Protein AF-0000000086879762 (afdb_homodimer)

Secondary structure (DSSP, 8-state):
--HHHHHHHHHHHHHHHHHHHHHHHHHHHHHHTT-HHHHHHHHHHHHHHHHHHHHHHHHHHHTT-------BPPPP---S-HHHHHHHHHHHHHHHHHHHHHHHHHHHHTT-HHHHHHHHHHHHHHHHHHHHHHHHHHHHHHTTT-HHHHHHHHHHHTT----PPP-/--HHHHHHHHHHHHHHHHHHHHHHHHHHHHHHTT-HHHHHHHHHHHHHHHHHHHHHHHHHHHTTPPP----BPPPP---S-HHHHHHHHHHHHHHHHHHHHHHHHHHHHTT-HHHHHHHHHHHHHHHHHHHHHHHHHHHHHHTTT-HHHHHHHHHHHTT----PPP-

Foldseek 3Di:
DDPVLLVLLLVLLQLLLLLLVQLCLLLVLCVVVVLNLSSLLSNQVSVVSNVVSVLSVVVCVVVVHDHDHDDHDDHDNDADDPLRSLVVNLVSLVVSLVSLVVSLVVCVVVVVPVSNVSSVVVNVVSVVVNCVSVVVSVQCVVCVPPVVSVSVSSVVSNPDHDDDDDD/DDPVLLVLLLVLLQLLLLLLVQLCLLLVLCVVVVLNLSSLLSNQVSVVSNVVSVLSVVVCVVVVHDHDHDDHDDHDNDADDPLRSLVVNLVSLVVSLVSLVVSLVVCVVVVVPVVNVSSVVVNVVSVVVNCVSVVVSVQCVVCVPPVVSVSVSSVVSNPDHDDDDDD

Sequence (334 aa):
MSKELTQALNQQMNFEFYSAHVYLAMAAYCSSESLDGFANFFVVQAEEERFHGMKIYKFLNDRGQRATLEALPEPKNEYTSMLDVFEHGYAHEQQNTKKFYNLADLALNEREHATMYFLKWFIDEQVEEEALFDNIIQKLRRIEKDSNAFYMLDAEFGKRSFTAPAEMSKELTQALNQQMNFEFYSAHVYLAMAAYCSSESLDGFANFFVVQAEEERFHGMKIYKFLNDRGQRATLEALPEPKNEYTSMLDVFEHGYAHEQQNTKKFYNLADLALNEREHATMYFLKWFIDEQVEEEALFDNIIQKLRRIEKDSNAFYMLDAEFGKRSFTAPAE

Solvent-accessible surface area (backbone atoms only — not comparable to full-atom values): 17318 Å² total; per-residue (Å²): 131,52,70,67,57,52,51,52,51,36,51,50,24,43,47,24,45,37,48,16,51,36,26,42,16,48,15,29,42,28,44,64,69,72,33,58,13,52,14,39,43,24,46,32,49,16,52,52,26,40,52,53,17,48,53,44,47,50,49,36,46,76,70,75,37,71,54,62,55,62,55,33,74,58,47,74,57,78,74,88,44,70,62,51,46,44,51,53,49,38,52,51,46,52,52,52,44,52,52,52,50,51,50,45,49,51,26,56,76,65,64,37,61,72,57,41,59,59,45,48,58,53,56,56,49,42,54,54,51,48,49,51,41,50,53,50,48,53,52,46,68,71,34,72,87,34,66,67,60,49,50,49,50,28,55,57,28,53,70,61,76,75,74,82,77,83,132,133,52,71,68,56,51,49,51,51,36,50,48,24,43,48,25,46,38,48,16,52,36,26,42,18,49,14,28,40,28,44,62,69,72,32,57,12,53,14,38,43,23,46,34,50,15,53,52,26,40,48,53,16,48,54,45,48,50,50,35,48,75,71,76,38,71,54,64,57,62,55,32,74,57,47,72,55,78,74,88,43,71,62,52,48,44,51,52,49,37,52,50,45,52,52,50,45,52,53,51,50,51,49,45,50,53,24,55,76,65,64,36,60,71,56,43,60,59,45,47,58,52,55,56,48,42,54,53,50,48,50,53,39,50,53,50,48,53,51,46,68,71,35,73,88,33,66,67,58,50,50,51,50,28,55,56,28,53,71,60,77,76,74,81,77,82,131

Radius of gyration: 21.18 Å; Cα contacts (8 Å, |Δi|>4): 392; chains: 2; bounding box: 62×65×41 Å

Structure (mmCIF, N/CA/C/O backbone):
data_AF-0000000086879762-model_v1
#
loop_
_entity.id
_entity.type
_entity.pdbx_description
1 polymer Ferritin
#
loop_
_atom_site.group_PDB
_atom_site.id
_atom_site.type_symbol
_atom_site.label_atom_id
_atom_site.label_alt_id
_atom_site.label_comp_id
_atom_site.label_asym_id
_atom_site.label_entity_id
_atom_site.label_seq_id
_atom_site.pdbx_PDB_ins_code
_atom_site.Cartn_x
_atom_site.Cartn_y
_atom_site.Cartn_z
_atom_site.occupancy
_atom_site.B_iso_or_equiv
_atom_site.auth_seq_id
_atom_site.auth_comp_id
_atom_site.auth_asym_id
_atom_site.auth_atom_id
_atom_site.pdbx_PDB_model_num
ATOM 1 N N . MET A 1 1 ? 24.125 -13.117 -7.141 1 93.38 1 MET A N 1
ATOM 2 C CA . MET A 1 1 ? 23.922 -12.266 -5.977 1 93.38 1 MET A CA 1
ATOM 3 C C . MET A 1 1 ? 23.938 -13.086 -4.691 1 93.38 1 MET A C 1
ATOM 5 O O . MET A 1 1 ? 23.312 -14.141 -4.605 1 93.38 1 MET A O 1
ATOM 9 N N . SER A 1 2 ? 24.672 -12.656 -3.715 1 96.62 2 SER A N 1
ATOM 10 C CA . SER A 1 2 ? 24.812 -13.391 -2.461 1 96.62 2 SER A CA 1
ATOM 11 C C . SER A 1 2 ? 23.5 -13.406 -1.679 1 96.62 2 SER A C 1
ATOM 13 O O . SER A 1 2 ? 22.625 -12.586 -1.916 1 96.62 2 SER A O 1
ATOM 15 N N . LYS A 1 3 ? 23.422 -14.383 -0.775 1 97.44 3 LYS A N 1
ATOM 16 C CA . LYS A 1 3 ? 22.25 -14.453 0.107 1 97.44 3 LYS A CA 1
ATOM 17 C C . LYS A 1 3 ? 22.156 -13.203 0.974 1 97.44 3 LYS A C 1
ATOM 19 O O . LYS A 1 3 ? 21.047 -12.703 1.227 1 97.44 3 LYS A O 1
ATOM 24 N N . GLU A 1 4 ? 23.312 -12.758 1.367 1 97.94 4 GLU A N 1
ATOM 25 C CA . GLU A 1 4 ? 23.344 -11.578 2.219 1 97.94 4 GLU A CA 1
ATOM 26 C C . GLU A 1 4 ? 22.797 -10.359 1.488 1 97.94 4 GLU A C 1
ATOM 28 O O . GLU A 1 4 ? 21.938 -9.641 2.023 1 97.94 4 GLU A O 1
ATOM 33 N N . LEU A 1 5 ? 23.234 -10.117 0.28 1 98.38 5 LEU A N 1
ATOM 34 C CA . LEU A 1 5 ? 22.766 -8.984 -0.51 1 98.38 5 LEU A CA 1
ATOM 35 C C . LEU A 1 5 ? 21.297 -9.133 -0.872 1 98.38 5 LEU A C 1
ATOM 37 O O . LEU A 1 5 ? 20.531 -8.172 -0.81 1 98.38 5 LEU A O 1
ATOM 41 N N . THR A 1 6 ? 20.875 -10.344 -1.189 1 98.5 6 THR A N 1
ATOM 42 C CA . THR A 1 6 ? 19.484 -10.625 -1.521 1 98.5 6 THR A CA 1
ATOM 43 C C . THR A 1 6 ? 18.578 -10.32 -0.335 1 98.5 6 THR A C 1
ATOM 45 O O . THR A 1 6 ? 17.547 -9.672 -0.49 1 98.5 6 THR A O 1
ATOM 48 N N . GLN A 1 7 ? 19 -10.727 0.803 1 98.56 7 GLN A N 1
ATOM 49 C CA . GLN A 1 7 ? 18.234 -10.492 2.016 1 98.56 7 GLN A CA 1
ATOM 50 C C . GLN A 1 7 ? 18.156 -9.008 2.34 1 98.56 7 GLN A C 1
ATOM 52 O O . GLN A 1 7 ? 17.094 -8.508 2.75 1 98.56 7 GLN A O 1
ATOM 57 N N . ALA A 1 8 ? 19.25 -8.344 2.168 1 98.75 8 ALA A N 1
ATOM 58 C CA . ALA A 1 8 ? 19.281 -6.91 2.432 1 98.75 8 ALA A CA 1
ATOM 59 C C . ALA A 1 8 ? 18.344 -6.16 1.487 1 98.75 8 ALA A C 1
ATOM 61 O O . ALA A 1 8 ? 17.641 -5.234 1.903 1 98.75 8 ALA A O 1
ATOM 62 N N . LEU A 1 9 ? 18.312 -6.535 0.213 1 98.88 9 LEU A N 1
ATOM 63 C CA . LEU A 1 9 ? 17.422 -5.934 -0.76 1 98.88 9 LEU A CA 1
ATOM 64 C C . LEU A 1 9 ? 15.961 -6.219 -0.4 1 98.88 9 LEU A C 1
ATOM 66 O O . LEU A 1 9 ? 15.109 -5.332 -0.497 1 98.88 9 LEU A O 1
ATOM 70 N N . ASN A 1 10 ? 15.703 -7.434 0.022 1 98.88 10 ASN A N 1
ATOM 71 C CA . ASN A 1 10 ? 14.352 -7.789 0.436 1 98.88 10 ASN A CA 1
ATOM 72 C C . ASN A 1 10 ? 13.898 -6.969 1.639 1 98.88 10 ASN A C 1
ATOM 74 O O . ASN A 1 10 ? 12.758 -6.504 1.688 1 98.88 10 ASN A O 1
ATOM 78 N N . GLN A 1 11 ? 14.797 -6.766 2.539 1 98.81 11 GLN A N 1
ATOM 79 C CA . GLN A 1 11 ? 14.5 -5.949 3.709 1 98.81 11 GLN A CA 1
ATOM 80 C C . GLN A 1 11 ? 14.219 -4.5 3.312 1 98.81 11 GLN A C 1
ATOM 82 O O . GLN A 1 11 ? 13.312 -3.867 3.855 1 98.81 11 GLN A O 1
ATOM 87 N N . GLN A 1 12 ? 15.023 -4.027 2.41 1 98.88 12 GLN A N 1
ATOM 88 C CA . GLN A 1 12 ? 14.812 -2.66 1.944 1 98.88 12 GLN A CA 1
ATOM 89 C C . GLN A 1 12 ? 13.477 -2.523 1.227 1 98.88 12 GLN A C 1
ATOM 91 O O . GLN A 1 12 ? 12.781 -1.514 1.377 1 98.88 12 GLN A O 1
ATOM 96 N N . MET A 1 13 ? 13.102 -3.529 0.373 1 98.88 13 MET A N 1
ATOM 97 C CA . MET A 1 13 ? 11.789 -3.557 -0.273 1 98.88 13 MET A CA 1
ATOM 98 C C . MET A 1 13 ? 10.672 -3.408 0.754 1 98.88 13 MET A C 1
ATOM 100 O O . MET A 1 13 ? 9.805 -2.545 0.612 1 98.88 13 MET A O 1
ATOM 104 N N . ASN A 1 14 ? 10.766 -4.188 1.812 1 98.88 14 ASN A N 1
ATOM 105 C CA . ASN A 1 14 ? 9.742 -4.141 2.854 1 98.88 14 ASN A CA 1
ATOM 106 C C . ASN A 1 14 ? 9.766 -2.809 3.602 1 98.88 14 ASN A C 1
ATOM 108 O O . ASN A 1 14 ? 8.727 -2.314 4.027 1 98.88 14 ASN A O 1
ATOM 112 N N . PHE A 1 15 ? 10.898 -2.242 3.752 1 98.88 15 PHE A N 1
ATOM 113 C CA . PHE A 1 15 ? 10.992 -0.948 4.418 1 98.88 15 PHE A CA 1
ATOM 114 C C . PHE A 1 15 ? 10.32 0.138 3.586 1 98.88 15 PHE A C 1
ATOM 116 O O . PHE A 1 15 ? 9.719 1.063 4.133 1 98.88 15 PHE A O 1
ATOM 123 N N . GLU A 1 16 ? 10.477 0.044 2.238 1 98.88 16 GLU A N 1
ATOM 124 C CA . GLU A 1 16 ? 9.773 0.988 1.377 1 98.88 16 GLU A CA 1
ATOM 125 C C . GLU A 1 16 ? 8.258 0.864 1.543 1 98.88 16 GLU A C 1
ATOM 127 O O . GLU A 1 16 ? 7.551 1.871 1.604 1 98.88 16 GLU A O 1
ATOM 132 N N . PHE A 1 17 ? 7.754 -0.357 1.557 1 98.88 17 PHE A N 1
ATOM 133 C CA . PHE A 1 17 ? 6.328 -0.557 1.787 1 98.88 17 PHE A CA 1
ATOM 134 C C . PHE A 1 17 ? 5.922 -0.027 3.158 1 98.88 17 PHE A C 1
ATOM 136 O O . PHE A 1 17 ? 4.84 0.545 3.312 1 98.88 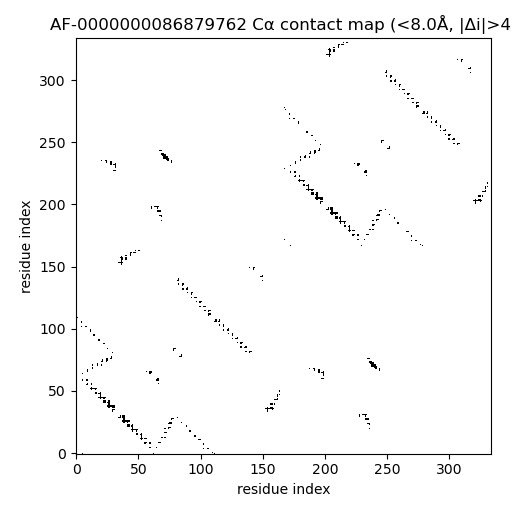17 PHE A O 1
ATOM 143 N N . TYR A 1 18 ? 6.754 -0.172 4.16 1 98.88 18 TYR A N 1
ATOM 144 C CA . TYR A 1 18 ? 6.496 0.398 5.477 1 98.88 18 TYR A CA 1
ATOM 145 C C . TYR A 1 18 ? 6.469 1.92 5.414 1 98.88 18 TYR A C 1
ATOM 147 O O . TYR A 1 18 ? 5.629 2.557 6.059 1 98.88 18 TYR A O 1
ATOM 155 N N . SER A 1 19 ? 7.445 2.463 4.684 1 98.88 19 SER A N 1
ATOM 156 C CA . SER A 1 19 ? 7.477 3.912 4.523 1 98.88 19 SER A CA 1
ATOM 157 C C . SER A 1 19 ? 6.164 4.434 3.951 1 98.88 19 SER A C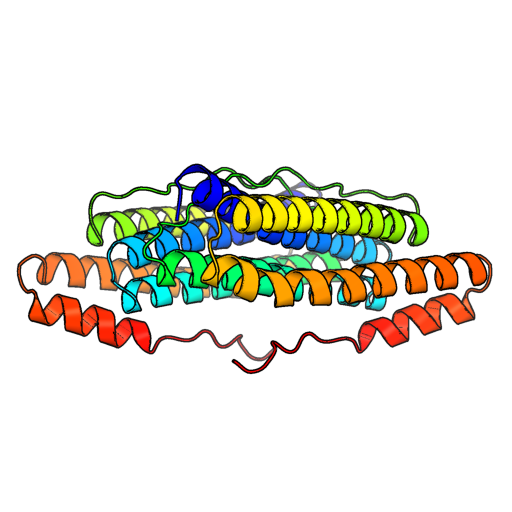 1
ATOM 159 O O . SER A 1 19 ? 5.66 5.473 4.383 1 98.88 19 SER A O 1
ATOM 161 N N . ALA A 1 20 ? 5.625 3.699 2.949 1 98.81 20 ALA A N 1
ATOM 162 C CA . ALA A 1 20 ? 4.32 4.066 2.41 1 98.81 20 ALA A CA 1
ATOM 163 C C . ALA A 1 20 ? 3.252 4.051 3.5 1 98.81 20 ALA A C 1
ATOM 165 O O . ALA A 1 20 ? 2.402 4.945 3.559 1 98.81 20 ALA A O 1
ATOM 166 N N . HIS A 1 21 ? 3.311 3.07 4.34 1 98.81 21 HIS A N 1
ATOM 167 C CA . HIS A 1 21 ? 2.383 2.934 5.457 1 98.81 21 HIS A CA 1
ATOM 168 C C . HIS A 1 21 ? 2.545 4.082 6.453 1 98.81 21 HIS A C 1
ATOM 170 O O . HIS A 1 21 ? 1.553 4.641 6.926 1 98.81 21 HIS A O 1
ATOM 176 N N . VAL A 1 22 ? 3.754 4.465 6.746 1 98.88 22 VAL A N 1
ATOM 177 C CA . VAL A 1 22 ? 4.09 5.574 7.629 1 98.88 22 VAL A CA 1
ATOM 178 C C . VAL A 1 22 ? 3.518 6.875 7.07 1 98.88 22 VAL A C 1
ATOM 180 O O . VAL A 1 22 ? 2.879 7.641 7.797 1 98.88 22 VAL A O 1
ATOM 183 N N . TYR A 1 23 ? 3.713 7.094 5.812 1 98.88 23 TYR A N 1
ATOM 184 C CA . TYR A 1 23 ? 3.268 8.344 5.207 1 98.88 23 TYR A CA 1
ATOM 185 C C . TYR A 1 23 ? 1.746 8.406 5.141 1 98.88 23 TYR A C 1
ATOM 187 O O . TYR A 1 23 ? 1.157 9.484 5.266 1 98.88 23 TYR A O 1
ATOM 195 N N . LEU A 1 24 ? 1.099 7.266 4.977 1 98.88 24 LEU A N 1
ATOM 196 C CA . LEU A 1 24 ? -0.36 7.258 5.027 1 98.88 24 LEU A CA 1
ATOM 197 C C . LEU A 1 24 ? -0.856 7.629 6.422 1 98.88 24 LEU A C 1
ATOM 199 O O . LEU A 1 24 ? -1.881 8.297 6.562 1 98.88 24 LEU A O 1
ATOM 203 N N . ALA A 1 25 ? -0.147 7.195 7.441 1 98.88 25 ALA 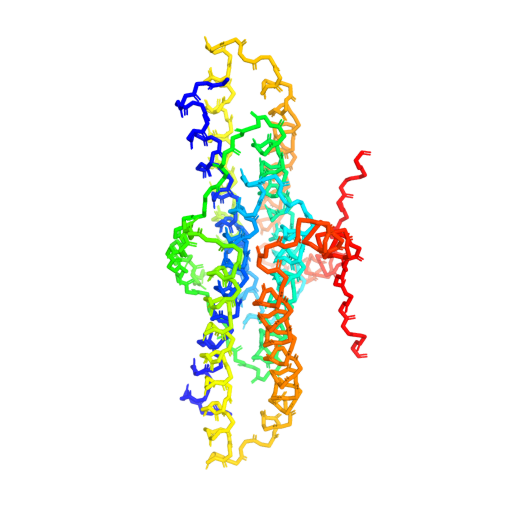A N 1
ATOM 204 C CA . ALA A 1 25 ? -0.493 7.586 8.805 1 98.88 25 ALA A CA 1
ATOM 205 C C . ALA A 1 25 ? -0.353 9.094 9 1 98.88 25 ALA A C 1
ATOM 207 O O . ALA A 1 25 ? -1.196 9.727 9.641 1 98.88 25 ALA A O 1
ATOM 208 N N . MET A 1 26 ? 0.69 9.672 8.461 1 98.88 26 MET A N 1
ATOM 209 C CA . MET A 1 26 ? 0.886 11.117 8.523 1 98.88 26 MET A CA 1
ATOM 210 C C . MET A 1 26 ? -0.226 11.852 7.781 1 98.88 26 MET A C 1
ATOM 212 O O . MET A 1 26 ? -0.732 12.867 8.266 1 98.88 26 MET A O 1
ATOM 216 N N . ALA A 1 27 ? -0.579 11.281 6.59 1 98.88 27 ALA A N 1
ATOM 217 C CA . ALA A 1 27 ? -1.691 11.859 5.84 1 98.88 27 ALA A CA 1
ATOM 218 C C . ALA A 1 27 ? -2.965 11.883 6.68 1 98.88 27 ALA A C 1
ATOM 220 O O . ALA A 1 27 ? -3.688 12.883 6.695 1 98.88 27 ALA A O 1
ATOM 221 N N . ALA A 1 28 ? -3.199 10.805 7.383 1 98.75 28 ALA A N 1
ATOM 222 C CA . ALA A 1 28 ? -4.395 10.695 8.211 1 98.75 28 ALA A CA 1
ATOM 223 C C . ALA A 1 28 ? -4.387 11.727 9.328 1 98.75 28 ALA A C 1
ATOM 225 O O . ALA A 1 28 ? -5.422 12.32 9.648 1 98.75 28 ALA A O 1
ATOM 226 N N . TYR A 1 29 ? -3.264 11.969 9.914 1 98.69 29 TYR A N 1
ATOM 227 C CA . TYR A 1 29 ? -3.137 13.008 10.93 1 98.69 29 TYR A CA 1
ATOM 228 C C . TYR A 1 29 ? -3.463 14.383 10.344 1 98.69 29 TYR A C 1
ATOM 230 O O . TYR A 1 29 ? -4.234 15.141 10.93 1 98.69 29 TYR A O 1
ATOM 238 N N . CYS A 1 30 ? -2.891 14.664 9.172 1 98.56 30 CYS A N 1
ATOM 239 C CA . CYS A 1 30 ? -3.119 15.953 8.523 1 98.56 30 CYS A CA 1
ATOM 240 C C . CYS A 1 30 ? -4.598 16.156 8.219 1 98.56 30 CYS A C 1
ATOM 242 O O . CYS A 1 30 ? -5.141 17.234 8.438 1 98.56 30 CYS A O 1
ATOM 244 N N . SER A 1 31 ? -5.234 15.117 7.738 1 98.12 31 SER A N 1
ATOM 245 C CA . SER A 1 31 ? -6.66 15.188 7.43 1 98.12 31 SER A CA 1
ATOM 246 C C . SER A 1 31 ? -7.477 15.508 8.68 1 98.12 31 SER A C 1
ATOM 248 O O . SER A 1 31 ? -8.43 16.281 8.617 1 98.12 31 SER A O 1
ATOM 250 N N . SER A 1 32 ? -7.066 14.922 9.797 1 96.94 32 SER A N 1
ATOM 251 C CA . SER A 1 32 ? -7.801 15.133 11.047 1 96.94 32 SER A CA 1
ATOM 252 C C . SER A 1 32 ? -7.672 16.578 11.523 1 96.94 32 SER A C 1
ATOM 254 O O . SER A 1 32 ? -8.508 17.047 12.297 1 96.94 32 SER A O 1
ATOM 256 N N . GLU A 1 33 ? -6.68 17.266 11.062 1 96.62 33 GLU A N 1
ATOM 257 C CA . GLU A 1 33 ? -6.461 18.672 11.383 1 96.62 33 GLU A CA 1
ATOM 258 C C . GLU A 1 33 ? -7.062 19.578 10.32 1 96.62 33 GLU A C 1
ATOM 260 O O . GLU A 1 33 ? -6.809 20.797 10.312 1 96.62 33 GLU A O 1
ATOM 265 N N . SER A 1 34 ? -7.766 19.016 9.375 1 96.88 34 SER A N 1
ATOM 266 C CA . SER A 1 34 ? -8.43 19.719 8.281 1 96.88 34 SER A CA 1
ATOM 267 C C . SER A 1 34 ? -7.418 20.422 7.383 1 96.88 34 SER A C 1
ATOM 269 O O . SER A 1 34 ? -7.664 21.531 6.918 1 96.88 34 SER A O 1
ATOM 271 N N . LEU A 1 35 ? -6.285 19.828 7.199 1 97.75 35 LEU A N 1
ATOM 272 C CA . LEU A 1 35 ? -5.25 20.297 6.289 1 97.75 35 LEU A CA 1
ATOM 273 C C . LEU A 1 35 ? -5.09 19.359 5.105 1 97.75 35 LEU A C 1
ATOM 275 O O . LEU A 1 35 ? -4.145 18.562 5.062 1 97.75 35 LEU A O 1
ATOM 279 N N . ASP A 1 36 ? -5.953 19.531 4.141 1 97.44 36 ASP A N 1
ATOM 280 C CA . ASP A 1 36 ? -6.094 18.578 3.043 1 97.44 36 ASP A CA 1
ATOM 281 C C . ASP A 1 36 ? -4.887 18.625 2.111 1 97.44 36 ASP A C 1
ATOM 283 O O . ASP A 1 36 ? -4.523 17.625 1.493 1 97.44 36 ASP A O 1
ATOM 287 N N . GLY A 1 37 ? -4.332 19.812 1.922 1 98.62 37 GLY A N 1
ATOM 288 C CA . GLY A 1 37 ? -3.113 19.891 1.136 1 98.62 37 GLY A CA 1
ATOM 289 C C . GLY A 1 37 ? -1.958 19.109 1.729 1 98.62 37 GLY A C 1
ATOM 290 O O . GLY A 1 37 ? -1.306 18.328 1.032 1 98.62 37 GLY A O 1
ATOM 291 N N . PHE A 1 38 ? -1.756 19.297 3.029 1 98.75 38 PHE A N 1
ATOM 292 C CA . PHE A 1 38 ? -0.737 18.531 3.734 1 98.75 38 PHE A CA 1
ATOM 293 C C . PHE A 1 38 ? -1.031 17.031 3.654 1 98.75 38 PHE A C 1
ATOM 295 O O . PHE A 1 38 ? -0.119 16.219 3.471 1 98.75 38 PHE A O 1
ATOM 302 N N . ALA A 1 39 ? -2.299 16.641 3.824 1 98.75 39 ALA A N 1
ATOM 303 C CA . ALA A 1 39 ? -2.686 15.242 3.684 1 98.75 39 ALA A CA 1
ATOM 304 C C . ALA A 1 39 ? -2.336 14.711 2.297 1 98.75 39 ALA A C 1
ATOM 306 O O . ALA A 1 39 ? -1.772 13.617 2.166 1 98.75 39 ALA A O 1
ATOM 307 N N . ASN A 1 40 ? -2.645 15.523 1.308 1 98.75 40 ASN A N 1
ATOM 308 C CA . ASN A 1 40 ? -2.334 15.133 -0.063 1 98.75 40 ASN A CA 1
ATOM 309 C C . ASN A 1 40 ? -0.835 14.938 -0.265 1 98.75 40 ASN A C 1
ATOM 311 O O . ASN A 1 40 ? -0.414 14.008 -0.962 1 98.75 40 ASN A O 1
ATOM 315 N N . PHE A 1 41 ? -0.03 15.828 0.282 1 98.81 41 PHE A N 1
ATOM 316 C CA . PHE A 1 41 ? 1.419 15.688 0.198 1 98.81 41 PHE A CA 1
ATOM 317 C C . PHE A 1 41 ? 1.856 14.289 0.619 1 98.81 41 PHE A C 1
ATOM 319 O O . PHE A 1 41 ? 2.611 13.633 -0.096 1 98.81 41 PHE A O 1
ATOM 326 N N . PHE A 1 42 ? 1.318 13.82 1.717 1 98.88 42 PHE A N 1
ATOM 327 C CA . PHE A 1 42 ? 1.79 12.562 2.273 1 98.88 42 PHE A CA 1
ATOM 328 C C . PHE A 1 42 ? 1.152 11.375 1.553 1 98.88 42 PHE A C 1
ATOM 330 O O . PHE A 1 42 ? 1.752 10.305 1.456 1 98.88 42 PHE A O 1
ATOM 337 N N . VAL A 1 43 ? -0.058 11.5 1.023 1 98.75 43 VAL A N 1
ATOM 338 C CA . VAL A 1 43 ? -0.625 10.453 0.177 1 98.75 43 VAL A CA 1
ATOM 339 C C . VAL A 1 43 ? 0.258 10.242 -1.051 1 98.75 43 VAL A C 1
ATOM 341 O O . VAL A 1 43 ? 0.552 9.109 -1.427 1 98.75 43 VAL A O 1
ATOM 344 N N . VAL A 1 44 ? 0.679 11.367 -1.64 1 98.62 44 VAL A N 1
ATOM 345 C CA . VAL A 1 44 ? 1.547 11.312 -2.811 1 98.62 44 VAL A CA 1
ATOM 346 C C . VAL A 1 44 ? 2.887 10.688 -2.434 1 98.62 44 VAL A C 1
ATOM 348 O O . VAL A 1 44 ? 3.428 9.867 -3.18 1 98.62 44 VAL A O 1
ATOM 351 N N . GLN A 1 45 ? 3.426 11.078 -1.258 1 98.56 45 GLN A N 1
ATOM 352 C CA . GLN A 1 45 ? 4.656 10.461 -0.776 1 98.56 45 GLN A CA 1
ATOM 353 C C . GLN A 1 45 ? 4.492 8.953 -0.61 1 98.56 45 GLN A C 1
ATOM 355 O O . GLN A 1 45 ? 5.398 8.188 -0.934 1 98.56 45 GLN A O 1
ATOM 360 N N . ALA A 1 46 ? 3.367 8.484 -0.074 1 98.69 46 ALA A N 1
ATOM 361 C CA . ALA A 1 46 ? 3.094 7.055 0.099 1 98.69 46 ALA A CA 1
ATOM 362 C C . ALA A 1 46 ? 3.1 6.328 -1.243 1 98.69 46 ALA A C 1
ATOM 364 O O . ALA A 1 46 ? 3.643 5.227 -1.357 1 98.69 46 ALA A O 1
ATOM 365 N N . GLU A 1 47 ? 2.486 6.941 -2.256 1 97.94 47 GLU A N 1
ATOM 366 C CA . GLU A 1 47 ? 2.484 6.363 -3.598 1 97.94 47 GLU A CA 1
ATOM 367 C C . GLU A 1 47 ? 3.904 6.223 -4.137 1 97.94 47 GLU A C 1
ATOM 369 O O . GLU A 1 47 ? 4.246 5.203 -4.742 1 97.94 47 GLU A O 1
ATOM 374 N N . GLU A 1 48 ? 4.68 7.219 -3.949 1 98.06 48 GLU A N 1
ATOM 375 C CA . GLU A 1 48 ? 6.066 7.191 -4.398 1 98.06 48 GLU A CA 1
ATOM 376 C C . GLU A 1 48 ? 6.844 6.062 -3.727 1 98.06 48 GLU A C 1
ATOM 378 O O . GLU A 1 48 ? 7.602 5.348 -4.383 1 98.06 48 GLU A O 1
ATOM 383 N N . GLU A 1 49 ? 6.641 5.926 -2.365 1 98.69 49 GLU A N 1
ATOM 384 C CA . GLU A 1 49 ? 7.348 4.859 -1.656 1 98.69 49 GLU A CA 1
ATOM 385 C C . GLU A 1 49 ? 6.914 3.484 -2.154 1 98.69 49 GLU A C 1
ATOM 387 O O . GLU A 1 49 ? 7.719 2.551 -2.189 1 98.69 49 GLU A O 1
ATOM 392 N N . ARG A 1 50 ? 5.652 3.326 -2.443 1 98.31 50 ARG A N 1
ATOM 393 C CA . ARG A 1 50 ? 5.191 2.061 -3.006 1 98.31 50 ARG A CA 1
ATOM 394 C C . ARG A 1 50 ? 5.875 1.771 -4.34 1 98.31 50 ARG A C 1
ATOM 396 O O . ARG A 1 50 ? 6.242 0.628 -4.617 1 98.31 50 ARG A O 1
ATOM 403 N N . PHE A 1 51 ? 6 2.803 -5.133 1 98.38 51 PHE A N 1
ATOM 404 C CA . PHE A 1 51 ? 6.73 2.662 -6.387 1 98.38 51 PHE A CA 1
ATOM 405 C C . PHE A 1 51 ? 8.156 2.18 -6.129 1 98.38 51 PHE A C 1
ATOM 407 O O . PHE A 1 51 ? 8.648 1.294 -6.832 1 98.38 51 PHE A O 1
ATOM 414 N N . HIS A 1 52 ? 8.859 2.766 -5.117 1 98.75 52 HIS A N 1
ATOM 415 C CA . HIS A 1 52 ? 10.203 2.342 -4.75 1 98.75 52 HIS A CA 1
ATOM 416 C C . HIS A 1 52 ? 10.234 0.866 -4.371 1 98.75 52 HIS A C 1
ATOM 418 O O . HIS A 1 52 ? 11.102 0.12 -4.824 1 98.75 52 HIS A O 1
ATOM 424 N N . GLY A 1 53 ? 9.273 0.44 -3.527 1 98.75 53 GLY A N 1
ATOM 425 C CA . GLY A 1 53 ? 9.188 -0.956 -3.131 1 98.75 53 GLY A CA 1
ATOM 426 C C . GLY A 1 53 ? 9.016 -1.9 -4.309 1 98.75 53 GLY A C 1
ATOM 427 O O . GLY A 1 53 ? 9.688 -2.932 -4.387 1 98.75 53 GLY A O 1
ATOM 428 N N . MET A 1 54 ? 8.141 -1.504 -5.238 1 98.56 54 MET A N 1
ATOM 429 C CA . MET A 1 54 ? 7.855 -2.346 -6.398 1 98.56 54 MET A CA 1
ATOM 430 C C . MET A 1 54 ? 9.047 -2.387 -7.344 1 98.56 54 MET A C 1
ATOM 432 O O . MET A 1 54 ? 9.289 -3.398 -8.008 1 98.56 54 MET A O 1
ATOM 436 N N . LYS A 1 55 ? 9.82 -1.283 -7.453 1 98.5 55 LYS A N 1
ATOM 437 C CA . LYS A 1 55 ? 11.047 -1.281 -8.25 1 98.5 55 LYS A CA 1
ATOM 438 C C . LYS A 1 55 ? 12.039 -2.314 -7.727 1 98.5 55 LYS A C 1
ATOM 440 O O . LYS A 1 55 ? 12.648 -3.043 -8.508 1 98.5 55 LYS A O 1
ATOM 445 N N . ILE A 1 56 ? 12.195 -2.412 -6.43 1 98.81 56 ILE A N 1
ATOM 446 C CA . ILE A 1 56 ? 13.078 -3.404 -5.832 1 98.81 56 ILE A CA 1
ATOM 447 C C . ILE A 1 56 ? 12.508 -4.805 -6.047 1 98.81 56 ILE A C 1
ATOM 449 O O . ILE A 1 56 ? 13.242 -5.734 -6.391 1 98.81 56 ILE A O 1
ATOM 453 N N . TYR A 1 57 ? 11.203 -4.914 -5.875 1 98.75 57 TYR A N 1
ATOM 454 C CA . TYR A 1 57 ? 10.5 -6.164 -6.133 1 98.75 57 TYR A CA 1
ATOM 455 C C . TYR A 1 57 ? 10.82 -6.699 -7.523 1 98.75 57 TYR A C 1
ATOM 457 O O . TYR A 1 57 ? 11.211 -7.859 -7.676 1 98.75 57 TYR A O 1
ATOM 465 N N . LYS A 1 58 ? 10.656 -5.875 -8.492 1 98.12 58 LYS A N 1
ATOM 466 C CA . LYS A 1 58 ? 10.906 -6.27 -9.875 1 98.12 58 LYS A CA 1
ATOM 467 C C . LYS A 1 58 ? 12.367 -6.633 -10.094 1 98.12 58 LYS A C 1
ATOM 469 O O . LYS A 1 58 ? 12.672 -7.605 -10.797 1 98.12 58 LYS A O 1
ATOM 474 N N . PHE A 1 59 ? 13.305 -5.91 -9.523 1 98.62 59 PHE A N 1
ATOM 475 C CA . PHE A 1 59 ? 14.727 -6.176 -9.656 1 98.62 59 PHE A CA 1
ATOM 476 C C . PHE A 1 59 ? 15.078 -7.551 -9.102 1 98.62 59 PHE A C 1
ATOM 478 O O . PHE A 1 59 ? 15.789 -8.328 -9.742 1 98.62 59 PHE A O 1
ATOM 485 N N . LEU A 1 60 ? 14.57 -7.828 -7.84 1 98.44 60 LEU A N 1
ATOM 486 C CA . LEU A 1 60 ? 14.805 -9.133 -7.227 1 98.44 60 LEU A CA 1
ATOM 487 C C . LEU A 1 60 ? 14.328 -10.258 -8.141 1 98.44 60 LEU A C 1
ATOM 489 O O . LEU A 1 60 ? 15.07 -11.211 -8.391 1 98.44 60 LEU A O 1
ATOM 493 N N . ASN A 1 61 ? 13.156 -10.07 -8.672 1 96.88 61 ASN A N 1
ATOM 494 C CA . ASN A 1 61 ? 12.594 -11.094 -9.555 1 96.88 61 ASN A CA 1
ATOM 495 C C . ASN A 1 61 ? 13.414 -11.234 -10.836 1 96.88 61 ASN A C 1
ATOM 497 O O . ASN A 1 61 ? 13.688 -12.352 -11.273 1 96.88 61 ASN A O 1
ATOM 501 N N . ASP A 1 62 ? 13.773 -10.094 -11.414 1 96.5 62 ASP A N 1
ATOM 502 C CA . ASP A 1 62 ? 14.562 -10.109 -12.641 1 96.5 62 ASP A CA 1
ATOM 503 C C . ASP A 1 62 ? 15.898 -10.805 -12.43 1 96.5 62 ASP A C 1
ATOM 505 O O . ASP A 1 62 ? 16.469 -11.367 -13.367 1 96.5 62 ASP A O 1
ATOM 509 N N . ARG A 1 63 ? 16.422 -10.812 -11.219 1 97 63 ARG A N 1
ATOM 510 C CA . ARG A 1 63 ? 17.703 -11.43 -10.883 1 97 63 ARG A CA 1
ATOM 511 C C . ARG A 1 63 ? 17.5 -12.859 -10.391 1 97 63 ARG A C 1
ATOM 513 O O . ARG A 1 63 ? 18.422 -13.469 -9.852 1 97 63 ARG A O 1
ATOM 520 N N . GLY A 1 64 ? 16.281 -13.367 -10.492 1 96.12 64 GLY A N 1
ATOM 521 C CA . GLY A 1 64 ? 15.984 -14.742 -10.141 1 96.12 64 GLY A CA 1
ATOM 522 C C . GLY A 1 64 ? 15.891 -14.969 -8.641 1 96.12 64 GLY A C 1
ATOM 523 O O . GLY A 1 64 ? 16.094 -16.078 -8.164 1 96.12 64 GLY A O 1
ATOM 524 N N . GLN A 1 65 ? 15.68 -13.859 -7.891 1 97.25 65 GLN A N 1
ATOM 525 C CA . GLN A 1 65 ? 15.562 -13.953 -6.438 1 97.25 65 GLN A CA 1
ATOM 526 C C . GLN A 1 65 ? 14.109 -13.812 -5.992 1 97.25 65 GLN A C 1
ATOM 528 O O . GLN A 1 65 ? 13.352 -13.023 -6.562 1 97.25 65 GLN A O 1
ATOM 533 N N . ARG A 1 66 ? 13.719 -14.57 -5.023 1 96.69 66 ARG A N 1
ATOM 534 C CA . ARG A 1 66 ? 12.352 -14.547 -4.516 1 96.69 66 ARG A CA 1
ATOM 535 C C . ARG A 1 66 ? 12.172 -13.445 -3.475 1 96.69 66 ARG A C 1
ATOM 537 O O . ARG A 1 66 ? 12.812 -13.469 -2.424 1 96.69 66 ARG A O 1
ATOM 544 N N . ALA A 1 67 ? 11.273 -12.539 -3.77 1 98.38 67 ALA A N 1
ATOM 545 C CA . ALA A 1 67 ? 10.875 -11.539 -2.785 1 98.38 67 ALA A CA 1
ATOM 546 C C . ALA A 1 67 ? 9.891 -12.125 -1.771 1 98.38 67 ALA A C 1
ATOM 548 O O . ALA A 1 67 ? 9.07 -12.984 -2.115 1 98.38 67 ALA A O 1
ATOM 549 N N . THR A 1 68 ? 9.945 -11.711 -0.532 1 98.81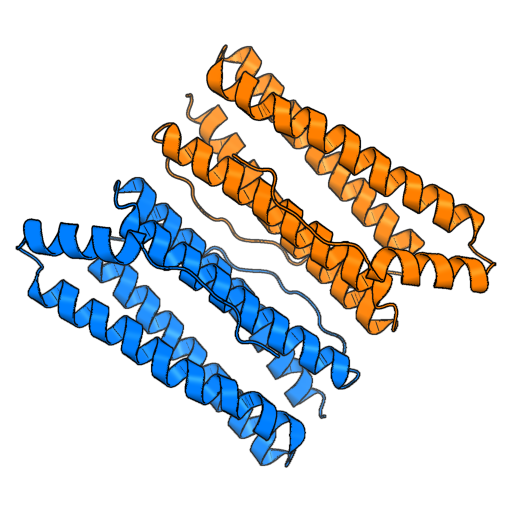 68 THR A N 1
ATOM 550 C CA . THR A 1 68 ? 8.992 -12.062 0.514 1 98.81 68 THR A CA 1
ATOM 551 C C . THR A 1 68 ? 8.531 -10.812 1.265 1 98.81 68 THR A C 1
ATOM 553 O O . THR A 1 68 ? 9.289 -9.859 1.425 1 98.81 68 THR A O 1
ATOM 556 N N . LEU A 1 69 ? 7.301 -10.828 1.688 1 98.88 69 LEU A N 1
ATOM 557 C CA . LEU A 1 69 ? 6.734 -9.695 2.42 1 98.88 69 LEU A CA 1
ATOM 558 C C . LEU A 1 69 ? 6.781 -9.945 3.924 1 98.88 69 LEU A C 1
ATOM 560 O O . LEU A 1 69 ? 6.504 -11.062 4.379 1 98.88 69 LEU A O 1
ATOM 564 N N . GLU A 1 70 ? 7.137 -8.938 4.652 1 98.81 70 GLU A N 1
ATOM 565 C CA . GLU A 1 70 ? 7.254 -8.992 6.105 1 98.81 70 GLU A CA 1
ATOM 566 C C . GLU A 1 70 ? 6.16 -8.172 6.781 1 98.81 70 GLU A C 1
ATOM 568 O O . GLU A 1 70 ? 5.426 -7.438 6.113 1 98.81 70 GLU A O 1
ATOM 573 N N . ALA A 1 71 ? 6.035 -8.375 8.07 1 98.81 71 ALA A N 1
ATOM 574 C CA . ALA A 1 71 ? 5.109 -7.551 8.844 1 98.81 71 ALA A CA 1
ATOM 575 C C . ALA A 1 71 ? 5.496 -6.078 8.766 1 98.81 71 ALA A C 1
ATOM 577 O O . ALA A 1 71 ? 6.676 -5.746 8.633 1 98.81 71 ALA A O 1
ATOM 578 N N . LEU A 1 72 ? 4.535 -5.234 8.797 1 98.75 72 LEU A N 1
ATOM 579 C CA . LEU A 1 72 ? 4.758 -3.801 8.938 1 98.75 72 LEU A CA 1
ATOM 580 C C . LEU A 1 72 ? 4.352 -3.322 10.328 1 98.75 72 LEU A C 1
ATOM 582 O O . LEU A 1 72 ? 3.201 -3.498 10.734 1 98.75 72 LEU A O 1
ATOM 586 N N . PRO A 1 73 ? 5.242 -2.715 11.078 1 98.56 73 PRO A N 1
ATOM 587 C CA . PRO A 1 73 ? 4.902 -2.227 12.414 1 98.56 73 PRO A CA 1
ATOM 588 C C . PRO A 1 73 ? 3.891 -1.084 12.391 1 98.56 73 PRO A C 1
ATOM 590 O O . PRO A 1 73 ? 3.688 -0.461 11.344 1 98.56 73 PRO A O 1
ATOM 593 N N . GLU A 1 74 ? 3.268 -0.889 13.539 1 98.81 74 GLU A N 1
ATOM 594 C CA . GLU A 1 74 ? 2.355 0.245 13.648 1 98.81 74 GLU A CA 1
ATOM 595 C C . GLU A 1 74 ? 3.102 1.57 13.523 1 98.81 74 GLU A C 1
ATOM 597 O O . GLU A 1 74 ? 4.082 1.807 14.234 1 98.81 74 GLU A O 1
ATOM 602 N N . PRO A 1 75 ? 2.691 2.4 12.586 1 98.69 75 PRO A N 1
ATOM 603 C CA . PRO A 1 75 ? 3.352 3.705 12.484 1 98.69 75 PRO A CA 1
ATOM 604 C C . PRO A 1 75 ? 2.902 4.684 13.562 1 98.69 75 PRO A C 1
ATOM 606 O O . PRO A 1 75 ? 1.94 4.41 14.289 1 98.69 75 PRO A O 1
ATOM 609 N N . LYS A 1 76 ? 3.691 5.742 13.781 1 98.69 76 LYS A N 1
ATOM 610 C CA . LYS A 1 76 ? 3.254 6.852 14.625 1 98.69 76 LYS A CA 1
ATOM 611 C C . LYS A 1 76 ? 2.016 7.527 14.039 1 98.69 76 LYS A C 1
ATOM 613 O O . LYS A 1 76 ? 2.002 7.91 12.867 1 98.69 76 LYS A O 1
ATOM 618 N N . ASN A 1 77 ? 0.951 7.68 14.898 1 98.75 77 ASN A N 1
ATOM 619 C CA . ASN A 1 77 ? -0.307 8.219 14.398 1 98.75 77 ASN A CA 1
ATOM 620 C C . ASN A 1 77 ? -0.563 9.625 14.93 1 98.75 77 ASN A C 1
ATOM 622 O O . ASN A 1 77 ? -1.434 10.336 14.422 1 98.75 77 ASN A O 1
ATOM 626 N N . GLU A 1 78 ? 0.176 9.992 15.922 1 98.5 78 GLU A N 1
ATOM 627 C CA . GLU A 1 78 ? -0.104 11.266 16.578 1 98.5 78 GLU A CA 1
ATOM 628 C C . GLU A 1 78 ? 1.128 12.164 16.578 1 98.5 78 GLU A C 1
ATOM 630 O O . GLU A 1 78 ? 2.248 11.695 16.781 1 98.5 78 GLU A O 1
ATOM 635 N N . TYR A 1 79 ? 0.86 13.445 16.359 1 98.44 79 TYR A N 1
ATOM 636 C CA . TYR A 1 79 ? 1.898 14.469 16.312 1 98.44 79 TYR A CA 1
ATOM 637 C C . TYR A 1 79 ? 1.454 15.734 17.031 1 98.44 79 TYR A C 1
ATOM 639 O O . TYR A 1 79 ? 0.294 15.852 17.438 1 98.44 79 TYR A O 1
ATOM 647 N N . THR A 1 80 ? 2.381 16.625 17.25 1 97.81 80 THR A N 1
ATOM 648 C CA . THR A 1 80 ? 2.059 17.812 18.016 1 97.81 80 THR A CA 1
ATOM 649 C C . THR A 1 80 ? 1.852 19.016 17.109 1 97.81 80 THR A C 1
ATOM 651 O O . THR A 1 80 ? 1.289 20.031 17.516 1 97.81 80 THR A O 1
ATOM 654 N N . SER A 1 81 ? 2.395 18.984 15.898 1 96.62 81 SER A N 1
ATOM 655 C CA . SER A 1 81 ? 2.293 20.047 14.906 1 96.62 81 SER A CA 1
ATOM 656 C C . SER A 1 81 ? 2.686 19.547 13.516 1 96.62 81 SER A C 1
ATOM 658 O O . SER A 1 81 ? 3.213 18.453 13.375 1 96.62 81 SER A O 1
ATOM 660 N N . MET A 1 82 ? 2.402 20.375 12.508 1 97.56 82 MET A N 1
ATOM 661 C CA . MET A 1 82 ? 2.836 20.016 11.156 1 97.56 82 MET A CA 1
ATOM 662 C C . MET A 1 82 ? 4.355 19.984 11.062 1 97.56 82 MET A C 1
ATOM 664 O O . MET A 1 82 ? 4.926 19.172 10.336 1 97.56 82 MET A O 1
ATOM 668 N N . LEU A 1 83 ? 5.004 20.938 11.781 1 98.12 83 LEU A N 1
ATOM 669 C CA . LEU A 1 83 ? 6.461 20.875 11.852 1 98.12 83 LEU A CA 1
ATOM 670 C C . LEU A 1 83 ? 6.93 19.547 12.422 1 98.12 83 LEU A C 1
ATOM 672 O O . LEU A 1 83 ? 7.855 18.938 11.883 1 98.12 83 LEU A O 1
ATOM 676 N N . ASP A 1 84 ? 6.285 19.078 13.461 1 98.62 84 ASP A N 1
ATOM 677 C CA . ASP A 1 84 ? 6.598 17.797 14.07 1 98.62 84 ASP A CA 1
ATOM 678 C C . ASP A 1 84 ? 6.426 16.656 13.07 1 98.62 84 ASP A C 1
ATOM 680 O O . ASP A 1 84 ? 7.258 15.75 13.008 1 98.62 84 ASP A O 1
ATOM 684 N N . VAL A 1 85 ? 5.348 16.641 12.289 1 98.75 85 VAL A N 1
ATOM 685 C CA . VAL A 1 85 ? 5.082 15.633 11.266 1 98.75 85 VAL A CA 1
ATOM 686 C C . VAL A 1 85 ? 6.246 15.57 10.289 1 98.75 85 VAL A C 1
ATOM 688 O O . VAL A 1 85 ? 6.789 14.492 10.023 1 98.75 85 VAL A O 1
ATOM 691 N N . PHE A 1 86 ? 6.633 16.734 9.773 1 98.81 86 PHE A N 1
ATOM 692 C CA . PHE A 1 86 ? 7.648 16.781 8.734 1 98.81 86 PHE A CA 1
ATOM 693 C C . PHE A 1 86 ? 9.023 16.453 9.297 1 98.81 86 PHE A C 1
ATOM 695 O O . PHE A 1 86 ? 9.859 15.852 8.617 1 98.81 86 PHE A O 1
ATOM 702 N N . GLU A 1 87 ? 9.297 16.828 10.539 1 98.81 87 GLU A N 1
ATOM 703 C CA . GLU A 1 87 ? 10.562 16.438 11.156 1 98.81 87 GLU A CA 1
ATOM 704 C C . GLU A 1 87 ? 10.664 14.93 11.32 1 98.81 87 GLU A C 1
ATOM 706 O O . GLU A 1 87 ? 11.727 14.344 11.094 1 98.81 87 GLU A O 1
ATOM 711 N N . HIS A 1 88 ? 9.586 14.312 11.703 1 98.81 88 HIS A N 1
ATOM 712 C CA . HIS A 1 88 ? 9.57 12.859 11.781 1 98.81 88 HIS A CA 1
ATOM 713 C C . HIS A 1 88 ? 9.727 12.227 10.398 1 98.81 88 HIS A C 1
ATOM 715 O O . HIS A 1 88 ? 10.438 11.234 10.242 1 98.81 88 HIS A O 1
ATOM 721 N N . GLY A 1 89 ? 8.992 12.828 9.422 1 98.81 89 GLY A N 1
ATOM 722 C CA . GLY A 1 89 ? 9.172 12.375 8.055 1 98.81 89 GLY A CA 1
ATOM 723 C C . GLY A 1 89 ? 10.602 12.477 7.574 1 98.81 89 GLY A C 1
ATOM 724 O O . GLY A 1 89 ? 11.117 11.555 6.938 1 98.81 89 GLY A O 1
ATOM 725 N N . TYR A 1 90 ? 11.234 13.609 7.895 1 98.75 90 TYR A N 1
ATOM 726 C CA . TYR A 1 90 ? 12.617 13.836 7.504 1 98.75 90 TYR A CA 1
ATOM 727 C C . TYR A 1 90 ? 13.539 12.812 8.148 1 98.75 90 TYR A C 1
ATOM 729 O O . TYR A 1 90 ? 14.422 12.25 7.488 1 98.75 90 TYR A O 1
ATOM 737 N N . ALA A 1 91 ? 13.344 12.562 9.414 1 98.81 91 ALA A N 1
ATOM 738 C CA . ALA A 1 91 ? 14.133 11.547 10.109 1 98.81 91 ALA A CA 1
ATOM 739 C C . ALA A 1 91 ? 13.945 10.18 9.461 1 98.81 91 ALA A C 1
ATOM 741 O O . ALA A 1 91 ? 14.906 9.406 9.336 1 98.81 91 ALA A O 1
ATOM 742 N N . HIS A 1 92 ? 12.727 9.836 9.078 1 98.62 92 HIS A N 1
ATOM 743 C CA . HIS A 1 92 ? 12.43 8.594 8.383 1 98.62 92 HIS A CA 1
ATOM 744 C C . HIS A 1 92 ? 13.188 8.508 7.062 1 98.62 92 HIS A C 1
ATOM 746 O O . HIS A 1 92 ? 13.766 7.469 6.734 1 98.62 92 HIS A O 1
ATOM 752 N N . GLU A 1 93 ? 13.18 9.648 6.289 1 98.56 93 GLU A N 1
ATOM 753 C CA . GLU A 1 93 ? 13.922 9.703 5.035 1 98.56 93 GLU A CA 1
ATOM 754 C C . GLU A 1 93 ? 15.414 9.484 5.262 1 98.56 93 GLU A C 1
ATOM 756 O O . GLU A 1 93 ? 16.078 8.812 4.469 1 98.56 93 GLU A O 1
ATOM 761 N N . GLN A 1 94 ? 15.961 10.094 6.305 1 98.69 94 GLN A N 1
ATOM 762 C CA . GLN A 1 94 ? 17.375 9.922 6.621 1 98.69 94 GLN A CA 1
ATOM 763 C C . GLN A 1 94 ? 17.703 8.461 6.93 1 98.69 94 GLN A C 1
ATOM 765 O O . GLN A 1 94 ? 18.766 7.961 6.547 1 98.69 94 GLN A O 1
ATOM 770 N N . GLN A 1 95 ? 16.828 7.801 7.641 1 98.56 95 GLN A N 1
ATOM 771 C CA . GLN A 1 95 ? 16.984 6.371 7.883 1 98.56 95 GLN A CA 1
ATOM 772 C C . GLN A 1 95 ? 17 5.594 6.57 1 98.56 95 GLN A C 1
ATOM 774 O O . GLN A 1 95 ? 17.828 4.699 6.387 1 98.56 95 GLN A O 1
ATOM 779 N N . ASN A 1 96 ? 16.031 5.93 5.691 1 98.44 96 ASN A N 1
ATOM 780 C CA . ASN A 1 96 ? 15.984 5.297 4.375 1 98.44 96 ASN A CA 1
ATOM 781 C C . ASN A 1 96 ? 17.297 5.48 3.619 1 98.44 96 ASN A C 1
ATOM 783 O O . ASN A 1 96 ? 17.828 4.531 3.033 1 98.44 96 ASN A O 1
ATOM 787 N N . THR A 1 97 ? 17.844 6.715 3.623 1 98.56 97 THR A N 1
ATOM 788 C CA . THR A 1 97 ? 19.109 7.016 2.969 1 98.56 97 THR A CA 1
ATOM 789 C C . THR A 1 97 ? 20.234 6.133 3.518 1 98.56 97 THR A C 1
ATOM 791 O O . THR A 1 97 ? 21 5.543 2.75 1 98.56 97 THR A O 1
ATOM 794 N N . LYS A 1 98 ? 20.312 5.996 4.812 1 98.75 98 LYS A N 1
ATOM 795 C CA . LYS A 1 98 ? 21.328 5.156 5.438 1 98.75 98 LYS A CA 1
ATOM 796 C C . LYS A 1 98 ? 21.203 3.707 4.984 1 98.75 98 LYS A C 1
ATOM 798 O O . LYS A 1 98 ? 22.219 3.041 4.73 1 98.75 98 LYS A O 1
ATOM 803 N N . LYS A 1 99 ? 19.984 3.23 4.91 1 98.69 99 LYS A N 1
ATOM 804 C CA . LYS A 1 99 ? 19.75 1.855 4.48 1 98.69 99 LYS A CA 1
ATOM 805 C C . LYS A 1 99 ? 20.203 1.643 3.041 1 98.69 99 LYS A C 1
ATOM 807 O O . LYS A 1 99 ? 20.812 0.622 2.723 1 98.69 99 LYS A O 1
ATOM 812 N N . PHE A 1 100 ? 19.906 2.607 2.164 1 98.75 100 PHE A N 1
ATOM 813 C CA . PHE A 1 100 ? 20.344 2.494 0.778 1 98.75 100 PHE A CA 1
ATOM 814 C C . PHE A 1 100 ? 21.859 2.559 0.679 1 98.75 100 PHE A C 1
ATOM 816 O O . PHE A 1 100 ? 22.469 1.875 -0.151 1 98.75 100 PHE A O 1
ATOM 823 N N . TYR A 1 101 ? 22.5 3.414 1.51 1 98.56 101 TYR A N 1
ATOM 824 C CA . TYR A 1 101 ? 23.953 3.477 1.521 1 98.56 101 TYR A CA 1
ATOM 825 C C . TYR A 1 101 ? 24.547 2.145 1.956 1 98.56 101 TYR A C 1
ATOM 827 O O . TYR A 1 101 ? 25.531 1.678 1.373 1 98.56 101 TYR A O 1
ATOM 835 N N . ASN A 1 102 ? 23.969 1.582 2.965 1 98.56 102 ASN A N 1
ATOM 836 C CA . ASN A 1 102 ? 24.406 0.263 3.4 1 98.56 102 ASN A CA 1
ATOM 837 C C . ASN A 1 102 ? 24.281 -0.768 2.281 1 98.56 102 ASN A C 1
ATOM 839 O O . ASN A 1 102 ? 25.172 -1.605 2.1 1 98.56 102 ASN A O 1
ATOM 843 N N . LEU A 1 103 ? 23.188 -0.768 1.544 1 98.75 103 LEU A N 1
ATOM 844 C CA . LEU A 1 103 ? 22.984 -1.66 0.408 1 98.75 103 LEU A CA 1
ATOM 845 C C . LEU A 1 103 ? 24.047 -1.434 -0.663 1 98.75 103 LEU A C 1
ATOM 847 O O . LEU A 1 103 ? 24.547 -2.393 -1.246 1 98.75 103 LEU A O 1
ATOM 851 N N . ALA A 1 104 ? 24.297 -0.132 -0.914 1 98.44 104 ALA A N 1
ATOM 852 C CA . ALA A 1 104 ? 25.312 0.213 -1.9 1 98.44 104 ALA A CA 1
ATOM 853 C C . ALA A 1 104 ? 26.688 -0.321 -1.483 1 98.44 104 ALA A C 1
ATOM 855 O O . ALA A 1 104 ? 27.422 -0.848 -2.312 1 98.44 104 ALA A O 1
ATOM 856 N N . ASP A 1 105 ? 27.016 -0.21 -0.231 1 98.62 105 ASP A N 1
ATOM 857 C CA . ASP A 1 105 ? 28.281 -0.744 0.285 1 98.62 105 ASP A CA 1
ATOM 858 C C . ASP A 1 105 ? 28.344 -2.258 0.098 1 98.62 105 ASP A C 1
ATOM 860 O O . ASP A 1 105 ? 29.375 -2.787 -0.325 1 98.62 105 ASP A O 1
ATOM 864 N N . LEU A 1 106 ? 27.25 -2.963 0.47 1 98.5 106 LEU A N 1
ATOM 865 C CA . LEU A 1 106 ? 27.203 -4.414 0.313 1 98.5 106 LEU A CA 1
ATOM 866 C C . LEU A 1 106 ? 27.422 -4.812 -1.141 1 98.5 106 LEU A C 1
ATOM 868 O O . LEU A 1 106 ? 28.203 -5.73 -1.424 1 98.5 106 LEU A O 1
ATOM 872 N N . ALA A 1 107 ? 26.734 -4.117 -2.068 1 98.56 107 ALA A N 1
ATOM 873 C CA . ALA A 1 107 ? 26.875 -4.406 -3.494 1 98.56 107 ALA A CA 1
ATOM 874 C C . ALA A 1 107 ? 28.297 -4.152 -3.98 1 98.56 107 ALA A C 1
ATOM 876 O O . ALA A 1 107 ? 28.828 -4.918 -4.785 1 98.56 107 ALA A O 1
ATOM 877 N N . LEU A 1 108 ? 28.875 -3.01 -3.516 1 98.06 108 LEU A N 1
ATOM 878 C CA . LEU A 1 108 ? 30.234 -2.654 -3.867 1 98.06 108 LEU A CA 1
ATOM 879 C C . LEU A 1 108 ? 31.219 -3.705 -3.361 1 98.06 108 LEU A C 1
ATOM 881 O O . LEU A 1 108 ? 32.094 -4.168 -4.109 1 98.06 108 LEU A O 1
ATOM 885 N N . ASN A 1 109 ? 31.094 -4.086 -2.121 1 98.25 109 ASN A N 1
ATOM 886 C CA . ASN A 1 109 ? 31.969 -5.086 -1.516 1 98.25 109 ASN A CA 1
ATOM 887 C C . ASN A 1 109 ? 31.922 -6.406 -2.277 1 98.25 109 ASN A C 1
ATOM 889 O O . ASN A 1 109 ? 32.938 -7.086 -2.412 1 98.25 109 ASN A O 1
ATOM 893 N N . GLU A 1 110 ? 30.734 -6.727 -2.814 1 97.56 110 GLU A N 1
ATOM 894 C CA . GLU A 1 110 ? 30.562 -7.984 -3.535 1 97.56 110 GLU A CA 1
ATOM 895 C C . GLU A 1 110 ? 30.844 -7.812 -5.023 1 97.56 110 GLU A C 1
ATOM 897 O O . GLU A 1 110 ? 30.812 -8.789 -5.781 1 97.56 110 GLU A O 1
ATOM 902 N N . ARG A 1 111 ? 31.156 -6.656 -5.418 1 97.56 111 ARG A N 1
ATOM 903 C CA . ARG A 1 111 ? 31.359 -6.312 -6.82 1 97.56 111 ARG A CA 1
ATOM 904 C C . ARG A 1 111 ? 30.188 -6.777 -7.676 1 97.56 111 ARG A C 1
ATOM 906 O O . ARG A 1 111 ? 30.375 -7.363 -8.742 1 97.56 111 ARG A O 1
ATOM 913 N N . GLU A 1 112 ? 29.016 -6.625 -7.125 1 97.75 112 GLU A N 1
ATOM 914 C CA . GLU A 1 112 ? 27.797 -6.965 -7.855 1 97.75 112 GLU A CA 1
ATOM 915 C C . GLU A 1 112 ? 27.328 -5.801 -8.719 1 97.75 112 GLU A C 1
ATOM 917 O O . GLU A 1 112 ? 26.531 -4.969 -8.281 1 97.75 112 GLU A O 1
ATOM 922 N N . HIS A 1 113 ? 27.719 -5.711 -9.93 1 97.31 113 HIS A N 1
ATOM 923 C CA . HIS A 1 113 ? 27.672 -4.523 -10.781 1 97.31 113 HIS A CA 1
ATOM 924 C C . HIS A 1 113 ? 26.234 -4.176 -11.148 1 97.31 113 HIS A C 1
ATOM 926 O O . HIS A 1 113 ? 25.859 -2.998 -11.188 1 97.31 113 HIS A O 1
ATOM 932 N N . ALA A 1 114 ? 25.484 -5.148 -11.477 1 97.5 114 ALA A N 1
ATOM 933 C CA . ALA A 1 114 ? 24.094 -4.871 -11.828 1 97.5 114 ALA A CA 1
ATOM 934 C C . ALA A 1 114 ? 23.375 -4.188 -10.672 1 97.5 114 ALA A C 1
ATOM 936 O O . ALA A 1 114 ? 22.609 -3.24 -10.883 1 97.5 114 ALA A O 1
ATOM 937 N N . THR A 1 115 ? 23.578 -4.668 -9.43 1 98.44 115 THR A N 1
ATOM 938 C CA . THR A 1 115 ? 22.953 -4.09 -8.242 1 98.44 115 THR A CA 1
ATOM 939 C C . THR A 1 115 ? 23.484 -2.682 -7.984 1 98.44 115 THR A C 1
ATOM 941 O O . THR A 1 115 ? 22.719 -1.785 -7.613 1 98.44 115 THR A O 1
ATOM 944 N N . MET A 1 116 ? 24.781 -2.459 -8.164 1 98.19 116 MET A N 1
ATOM 945 C CA . MET A 1 116 ? 25.359 -1.129 -7.996 1 98.19 116 MET A CA 1
ATOM 946 C C . MET A 1 116 ? 24.672 -0.12 -8.914 1 98.19 116 MET A C 1
ATOM 948 O O . MET A 1 116 ? 24.328 0.983 -8.484 1 98.19 116 MET A O 1
ATOM 952 N N . TYR A 1 117 ? 24.484 -0.532 -10.148 1 98.06 117 TYR A N 1
ATOM 953 C CA . TYR A 1 117 ? 23.844 0.359 -11.109 1 98.06 117 TYR A CA 1
ATOM 954 C C . TYR A 1 117 ? 22.375 0.593 -10.75 1 98.06 117 TYR A C 1
ATOM 956 O O . TYR A 1 117 ? 21.875 1.716 -10.852 1 98.06 117 TYR A O 1
ATOM 964 N N . PHE A 1 118 ? 21.766 -0.487 -10.328 1 98.69 118 PHE A N 1
ATOM 965 C CA . PHE A 1 118 ? 20.359 -0.405 -9.898 1 98.69 118 PHE A CA 1
ATOM 966 C C . PHE A 1 118 ? 20.203 0.589 -8.758 1 98.69 118 PHE A C 1
ATOM 968 O O . PHE A 1 118 ? 19.297 1.417 -8.766 1 98.69 118 PHE A O 1
ATOM 975 N N . LEU A 1 119 ? 21.109 0.601 -7.797 1 98.69 119 LEU A N 1
ATOM 976 C CA . LEU A 1 119 ? 21 1.377 -6.566 1 98.69 119 LEU A CA 1
ATOM 977 C C . LEU A 1 119 ? 21.344 2.842 -6.816 1 98.69 119 LEU A C 1
ATOM 979 O O . LEU A 1 119 ? 21 3.709 -6.008 1 98.69 119 LEU A O 1
ATOM 983 N N . LYS A 1 120 ? 22.047 3.133 -7.898 1 98.25 120 LYS A N 1
ATOM 984 C CA . LYS A 1 120 ? 22.391 4.516 -8.219 1 98.25 120 LYS A CA 1
ATOM 985 C C . LYS A 1 120 ? 21.141 5.391 -8.32 1 98.25 120 LYS A C 1
ATOM 987 O O . LYS A 1 120 ? 21.125 6.52 -7.824 1 98.25 120 LYS A O 1
ATOM 992 N N . TRP A 1 121 ? 20.109 4.891 -8.977 1 97.94 121 TRP A N 1
ATOM 993 C CA . TRP A 1 121 ? 18.859 5.613 -9.109 1 97.94 121 TRP A CA 1
ATOM 994 C C . TRP A 1 121 ? 18.297 6 -7.738 1 97.94 121 TRP A C 1
ATOM 996 O O . TRP A 1 121 ? 17.875 7.141 -7.535 1 97.94 121 TRP A O 1
ATOM 1006 N N . PHE A 1 122 ? 18.344 5.051 -6.797 1 98.56 122 PHE A N 1
ATOM 1007 C CA . PHE A 1 122 ? 17.781 5.277 -5.469 1 98.56 122 PHE A CA 1
ATOM 1008 C C . PHE A 1 122 ? 18.609 6.309 -4.707 1 98.56 122 PHE A C 1
ATOM 1010 O O . PHE A 1 122 ? 18.062 7.129 -3.967 1 98.56 122 PHE A O 1
ATOM 1017 N N . ILE A 1 123 ? 19.906 6.234 -4.812 1 98.06 123 ILE A N 1
ATOM 1018 C CA . ILE A 1 123 ? 20.781 7.172 -4.129 1 98.06 123 ILE A CA 1
ATOM 1019 C C . ILE A 1 123 ? 20.5 8.594 -4.613 1 98.06 123 ILE A C 1
ATOM 1021 O O . ILE A 1 123 ? 20.375 9.516 -3.807 1 98.06 123 ILE A O 1
ATOM 1025 N N . ASP A 1 124 ? 20.344 8.758 -5.938 1 97.56 124 ASP A N 1
ATOM 1026 C CA . ASP A 1 124 ? 19.984 10.062 -6.488 1 97.56 124 ASP A CA 1
ATOM 1027 C C . ASP A 1 124 ? 18.609 10.508 -6 1 97.56 124 ASP A C 1
ATOM 1029 O O . ASP A 1 124 ? 18.438 11.664 -5.609 1 97.56 124 ASP A O 1
ATOM 1033 N N . GLU A 1 125 ? 17.703 9.602 -6.027 1 96.94 125 GLU A N 1
ATOM 1034 C CA . GLU A 1 125 ? 16.344 9.859 -5.582 1 96.94 125 GLU A CA 1
ATOM 1035 C C . GLU A 1 125 ? 16.312 10.297 -4.117 1 96.94 125 GLU A C 1
ATOM 1037 O O . GLU A 1 125 ? 15.578 11.219 -3.752 1 96.94 125 GLU A O 1
ATOM 1042 N N . GLN A 1 126 ? 17.156 9.641 -3.242 1 97.94 126 GLN A N 1
ATOM 1043 C CA . GLN A 1 126 ? 17.156 9.953 -1.815 1 97.94 126 GLN A CA 1
ATOM 1044 C C . GLN A 1 126 ? 17.688 11.352 -1.556 1 97.94 126 GLN A C 1
ATOM 1046 O O . GLN A 1 126 ? 17.25 12.031 -0.624 1 97.94 126 GLN A O 1
ATOM 1051 N N . VAL A 1 127 ? 18.656 11.844 -2.42 1 97.44 127 VAL A N 1
ATOM 1052 C CA . VAL A 1 127 ? 19.156 13.219 -2.303 1 97.44 127 VAL A CA 1
ATOM 1053 C C . VAL A 1 127 ? 18 14.195 -2.508 1 97.44 127 VAL A C 1
ATOM 1055 O O . VAL A 1 127 ? 17.812 15.125 -1.722 1 97.44 127 VAL A O 1
ATOM 1058 N N . GLU A 1 128 ? 17.203 13.961 -3.498 1 96.94 128 GLU A N 1
ATOM 1059 C CA . GLU A 1 128 ? 16.062 14.812 -3.812 1 96.94 128 GLU A CA 1
ATOM 1060 C C . GLU A 1 128 ? 14.992 14.75 -2.715 1 96.94 128 GLU A C 1
ATOM 1062 O O . GLU A 1 128 ? 14.422 15.766 -2.336 1 96.94 128 GLU A O 1
ATOM 1067 N N . GLU A 1 129 ? 14.773 13.555 -2.16 1 97.31 129 GLU A N 1
ATOM 1068 C CA . GLU A 1 129 ? 13.75 13.383 -1.136 1 97.31 129 GLU A CA 1
ATOM 1069 C C . GLU A 1 129 ? 14.133 14.102 0.153 1 97.31 129 GLU A C 1
ATOM 1071 O O . GLU A 1 129 ? 13.297 14.781 0.758 1 97.31 129 GLU A O 1
ATOM 1076 N N . GLU A 1 130 ? 15.406 13.945 0.6 1 98 130 GLU A N 1
ATOM 1077 C CA . GLU A 1 130 ? 15.844 14.625 1.814 1 98 130 GLU A CA 1
ATOM 1078 C C . GLU A 1 130 ? 15.789 16.141 1.649 1 98 130 GLU A C 1
ATOM 1080 O O . GLU A 1 130 ? 15.375 16.859 2.564 1 98 130 GLU A O 1
ATOM 1085 N N . ALA A 1 131 ? 16.188 16.641 0.448 1 98.44 131 ALA A N 1
ATOM 1086 C CA . ALA A 1 131 ? 16.125 18.078 0.179 1 98.44 131 ALA A CA 1
ATOM 1087 C C . ALA A 1 131 ? 14.68 18.578 0.247 1 98.44 131 ALA A C 1
ATOM 1089 O O . ALA A 1 131 ? 14.406 19.656 0.791 1 98.44 131 ALA A O 1
ATOM 1090 N N . LEU A 1 132 ? 13.789 17.812 -0.319 1 98.25 132 LEU A N 1
ATOM 1091 C CA . LEU A 1 132 ? 12.375 18.172 -0.32 1 98.25 132 LEU A CA 1
ATOM 1092 C C . LEU A 1 132 ? 11.859 18.375 1.103 1 98.25 132 LEU A C 1
ATOM 1094 O O . LEU A 1 132 ? 11.289 19.422 1.42 1 98.25 132 LEU A O 1
ATOM 1098 N N . PHE A 1 133 ? 12.094 17.375 2.01 1 98.69 133 PHE A N 1
ATOM 1099 C CA . PHE A 1 133 ? 11.617 17.453 3.385 1 98.69 133 PHE A CA 1
ATOM 1100 C C . PHE A 1 133 ? 12.305 18.578 4.133 1 98.69 133 PHE A C 1
ATOM 1102 O O . PHE A 1 133 ? 11.664 19.328 4.871 1 98.69 133 PHE A O 1
ATOM 1109 N N . ASP A 1 134 ? 13.617 18.688 3.949 1 98.5 134 ASP A N 1
ATOM 1110 C CA . ASP A 1 134 ? 14.375 19.75 4.617 1 98.5 134 ASP A CA 1
ATOM 1111 C C . ASP A 1 134 ? 13.852 21.125 4.223 1 98.5 134 ASP A C 1
ATOM 1113 O O . ASP A 1 134 ? 13.68 22 5.074 1 98.5 134 ASP A O 1
ATOM 1117 N N . ASN A 1 135 ? 13.648 21.344 2.922 1 98.5 135 ASN A N 1
ATOM 1118 C CA . ASN A 1 135 ? 13.125 22.609 2.432 1 98.5 135 ASN A CA 1
ATOM 1119 C C . ASN A 1 135 ? 11.773 22.953 3.055 1 98.5 135 ASN A C 1
ATOM 1121 O O . ASN A 1 135 ? 11.516 24.094 3.424 1 98.5 135 ASN A O 1
ATOM 1125 N N . ILE A 1 136 ? 10.898 22.016 3.201 1 98.25 136 ILE A N 1
ATOM 1126 C CA . ILE A 1 136 ? 9.57 22.219 3.77 1 98.25 136 ILE A CA 1
ATOM 1127 C C . ILE A 1 136 ? 9.688 22.547 5.254 1 98.25 136 ILE A C 1
ATOM 1129 O O . ILE A 1 136 ? 8.992 23.438 5.754 1 98.25 136 ILE A O 1
ATOM 1133 N N . ILE A 1 137 ? 10.609 21.828 5.953 1 98.38 137 ILE A N 1
ATOM 1134 C CA . ILE A 1 137 ? 10.836 22.078 7.371 1 98.38 137 ILE A CA 1
ATOM 1135 C C . ILE A 1 137 ? 11.297 23.516 7.566 1 98.38 137 ILE A C 1
ATOM 1137 O O . ILE A 1 137 ? 10.797 24.219 8.445 1 98.38 137 ILE A O 1
ATOM 1141 N N . GLN A 1 138 ? 12.195 23.969 6.719 1 98.06 138 GLN A N 1
ATOM 1142 C CA . GLN A 1 138 ? 12.68 25.344 6.812 1 98.06 138 GLN A CA 1
ATOM 1143 C C . GLN A 1 138 ? 11.562 26.344 6.547 1 98.06 138 GLN A C 1
ATOM 1145 O O . GLN A 1 138 ? 11.461 27.359 7.227 1 98.06 138 GLN A O 1
ATOM 1150 N N . LYS A 1 139 ? 10.766 26.078 5.551 1 97.06 139 LYS A N 1
ATOM 1151 C CA . LYS A 1 139 ? 9.617 26.938 5.262 1 97.06 139 LYS A CA 1
ATOM 1152 C C . LYS A 1 139 ? 8.672 27 6.457 1 97.06 139 LYS A C 1
ATOM 1154 O O . LYS A 1 139 ? 8.227 28.078 6.848 1 97.06 139 LYS A O 1
ATOM 1159 N N . LEU A 1 140 ? 8.359 25.844 7.078 1 97.62 140 LEU A N 1
ATOM 1160 C CA . LEU A 1 140 ? 7.445 25.766 8.211 1 97.62 140 LEU A CA 1
ATOM 1161 C C . LEU A 1 140 ? 8.008 26.531 9.406 1 97.62 140 LEU A C 1
ATOM 1163 O O . LEU A 1 140 ? 7.258 27.219 10.117 1 97.62 140 LEU A O 1
ATOM 1167 N N . ARG A 1 141 ? 9.273 26.453 9.633 1 96.69 141 ARG A N 1
ATOM 1168 C CA . ARG A 1 141 ? 9.914 27.172 10.734 1 96.69 141 ARG A CA 1
ATOM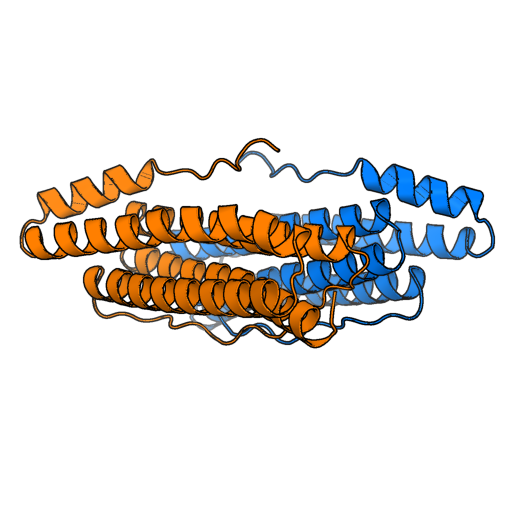 1169 C C . ARG A 1 141 ? 9.82 28.688 10.531 1 96.69 141 ARG A C 1
ATOM 1171 O O . ARG A 1 141 ? 9.664 29.438 11.5 1 96.69 141 ARG A O 1
ATOM 1178 N N . ARG A 1 142 ? 9.82 29.047 9.297 1 94.75 142 ARG A N 1
ATOM 1179 C CA . ARG A 1 142 ? 9.797 30.469 8.969 1 94.75 142 ARG A CA 1
ATOM 1180 C C . ARG A 1 142 ? 8.383 31.031 9.102 1 94.75 142 ARG A C 1
ATOM 1182 O O . ARG A 1 142 ? 8.211 32.188 9.516 1 94.75 142 ARG A O 1
ATOM 1189 N N . ILE A 1 143 ? 7.391 30.219 8.82 1 91.06 143 ILE A N 1
ATOM 1190 C CA . ILE A 1 143 ? 6.043 30.781 8.734 1 91.06 143 ILE A CA 1
ATOM 1191 C C . ILE A 1 143 ? 5.266 30.438 10.008 1 91.06 143 ILE A C 1
ATOM 1193 O O . ILE A 1 143 ? 4.035 30.5 10.023 1 91.06 143 ILE A O 1
ATOM 1197 N N . GLU A 1 144 ? 5.805 29.984 11.07 1 79.19 144 GLU A N 1
ATOM 1198 C CA . GLU A 1 144 ? 5.199 29.469 12.297 1 79.19 144 GLU A CA 1
ATOM 1199 C C . GLU A 1 144 ? 4.09 30.375 12.797 1 79.19 144 GLU A C 1
ATOM 1201 O O . GLU A 1 144 ? 3.039 29.906 13.242 1 79.19 144 GLU A O 1
ATOM 1206 N N . LYS A 1 145 ? 4.141 31.688 12.609 1 83.44 145 LYS A N 1
ATOM 1207 C CA . LYS A 1 145 ? 3.121 32.594 13.125 1 83.44 145 LYS A CA 1
ATOM 1208 C C . LYS A 1 145 ? 2.367 33.281 11.992 1 83.44 145 LYS A C 1
ATOM 1210 O O . LYS A 1 145 ? 1.607 34.219 12.227 1 83.44 145 LYS A O 1
ATOM 1215 N N . ASP A 1 146 ? 2.51 32.781 10.812 1 90.88 146 ASP A N 1
ATOM 1216 C CA . ASP A 1 146 ? 1.87 33.375 9.648 1 90.88 146 ASP A CA 1
ATOM 1217 C C . ASP A 1 146 ? 0.811 32.438 9.062 1 90.88 146 ASP A C 1
ATOM 1219 O O . ASP A 1 146 ? 1.116 31.594 8.219 1 90.88 146 ASP A O 1
ATOM 1223 N N . SER A 1 147 ? -0.407 32.656 9.422 1 90.62 147 SER A N 1
ATOM 1224 C CA . SER A 1 147 ? -1.507 31.781 9.039 1 90.62 147 SER A CA 1
ATOM 1225 C C . SER A 1 147 ? -1.739 31.812 7.531 1 90.62 147 SER A C 1
ATOM 1227 O O . SER A 1 147 ? -2.037 30.781 6.922 1 90.62 147 SER A O 1
ATOM 1229 N N . ASN A 1 148 ? -1.576 32.969 7.031 1 94.38 148 ASN A N 1
ATOM 1230 C CA . ASN A 1 148 ? -1.785 33.094 5.59 1 94.38 148 ASN A CA 1
ATOM 1231 C C . ASN A 1 148 ? -0.773 32.25 4.809 1 94.38 148 ASN A C 1
ATOM 1233 O O . ASN A 1 148 ? -1.145 31.516 3.893 1 94.38 148 ASN A O 1
ATOM 1237 N N . ALA A 1 149 ? 0.453 32.406 5.156 1 94.69 149 ALA A N 1
ATOM 1238 C CA . ALA A 1 149 ? 1.517 31.641 4.504 1 94.69 149 ALA A CA 1
ATOM 1239 C C . ALA A 1 149 ? 1.317 30.141 4.703 1 94.69 149 ALA A C 1
ATOM 1241 O O . ALA A 1 149 ? 1.584 29.344 3.797 1 94.69 149 ALA A O 1
ATOM 1242 N N . PHE A 1 150 ? 0.847 29.781 5.816 1 96.31 150 PHE A N 1
ATOM 1243 C CA . PHE A 1 150 ? 0.595 28.391 6.152 1 96.31 150 PHE A CA 1
ATOM 1244 C C . PHE A 1 150 ? -0.487 27.797 5.254 1 96.31 150 PHE A C 1
ATOM 1246 O O . PHE A 1 150 ? -0.311 26.719 4.68 1 96.31 150 PHE A O 1
ATOM 1253 N N . TYR A 1 151 ? -1.493 28.531 5.012 1 95.81 151 TYR A N 1
ATOM 1254 C CA . TYR A 1 151 ? -2.596 28.031 4.191 1 95.81 151 TYR A CA 1
ATOM 1255 C C . TYR A 1 151 ? -2.225 28.062 2.713 1 95.81 151 TYR A C 1
ATOM 1257 O O . TYR A 1 151 ? -2.691 27.219 1.939 1 95.81 151 TYR A O 1
ATOM 1265 N N . MET A 1 152 ? -1.338 29.016 2.418 1 96.81 152 MET A N 1
ATOM 1266 C CA . MET A 1 152 ? -0.826 29.016 1.051 1 96.81 152 MET A CA 1
ATOM 1267 C C . MET A 1 152 ? -0.01 27.75 0.772 1 96.81 152 MET A C 1
ATOM 1269 O O . MET A 1 152 ? -0.116 27.172 -0.306 1 96.81 152 MET A O 1
ATOM 1273 N N . LEU A 1 153 ? 0.728 27.406 1.74 1 97.25 153 LEU A N 1
ATOM 1274 C CA . LEU A 1 153 ? 1.51 26.188 1.619 1 97.25 153 LEU A CA 1
ATOM 1275 C C . LEU A 1 153 ? 0.598 24.969 1.512 1 97.25 153 LEU A C 1
ATOM 1277 O O . LEU A 1 153 ? 0.834 24.078 0.689 1 97.25 153 LEU A O 1
ATOM 1281 N N . ASP A 1 154 ? -0.432 24.922 2.289 1 97.88 154 ASP A N 1
ATOM 1282 C CA . ASP A 1 154 ? -1.422 23.844 2.221 1 97.88 154 ASP A CA 1
ATOM 1283 C C . ASP A 1 154 ? -2.045 23.766 0.83 1 97.88 154 ASP A C 1
ATOM 1285 O O . ASP A 1 154 ? -2.188 22.672 0.271 1 97.88 154 ASP A O 1
ATOM 1289 N N . ALA A 1 155 ? -2.361 24.922 0.259 1 97.88 155 ALA A N 1
ATOM 1290 C CA . ALA A 1 155 ? -2.957 24.984 -1.074 1 97.88 155 ALA A CA 1
ATOM 1291 C C . ALA A 1 155 ? -1.986 24.469 -2.131 1 97.88 155 ALA A C 1
ATOM 1293 O O . ALA A 1 155 ? -2.385 23.75 -3.053 1 97.88 155 ALA A O 1
ATOM 1294 N N . GLU A 1 156 ? -0.768 24.859 -1.982 1 97.81 156 GLU A N 1
ATOM 1295 C CA . GLU A 1 156 ? 0.272 24.391 -2.896 1 97.81 156 GLU A CA 1
ATOM 1296 C C . GLU A 1 156 ? 0.395 22.875 -2.865 1 97.81 156 GLU A C 1
ATOM 1298 O O . GLU A 1 156 ? 0.462 22.219 -3.916 1 97.81 156 GLU A O 1
ATOM 1303 N N . PHE A 1 157 ? 0.355 22.297 -1.676 1 98.31 157 PHE A N 1
ATOM 1304 C CA . PHE A 1 157 ? 0.491 20.859 -1.505 1 98.31 157 PHE A CA 1
ATOM 1305 C C . PHE A 1 157 ? -0.713 20.125 -2.086 1 98.31 157 PHE A C 1
ATOM 1307 O O . PHE A 1 157 ? -0.603 18.984 -2.508 1 98.31 157 PHE A O 1
ATOM 1314 N N . GLY A 1 158 ? -1.854 20.797 -2.133 1 98.06 158 GLY A N 1
ATOM 1315 C CA . GLY A 1 158 ? -3.062 20.203 -2.689 1 98.06 158 GLY A CA 1
ATOM 1316 C C . GLY A 1 158 ? -2.947 19.891 -4.168 1 98.06 158 GLY A C 1
ATOM 1317 O O . GLY A 1 158 ? -3.693 19.062 -4.691 1 98.06 158 GLY A O 1
ATOM 1318 N N . LYS A 1 159 ? -1.953 20.484 -4.836 1 96.94 159 LYS A N 1
ATOM 1319 C CA . LYS A 1 159 ? -1.795 20.344 -6.281 1 96.94 159 LYS A CA 1
ATOM 1320 C C . LYS A 1 159 ? -0.758 19.281 -6.617 1 96.94 159 LYS A C 1
ATOM 1322 O O . LYS A 1 159 ? -0.554 18.953 -7.789 1 96.94 159 LYS A O 1
ATOM 1327 N N . ARG A 1 160 ? -0.155 18.703 -5.641 1 94.88 160 ARG A N 1
ATOM 1328 C CA . ARG A 1 160 ? 0.899 17.719 -5.852 1 94.88 160 ARG A CA 1
ATOM 1329 C C . ARG A 1 160 ? 0.323 16.406 -6.352 1 94.88 160 ARG A C 1
ATOM 1331 O O . ARG A 1 160 ? -0.756 15.984 -5.922 1 94.88 160 ARG A O 1
ATOM 1338 N N . SER A 1 161 ? 0.984 15.742 -7.273 1 94 161 SER A N 1
ATOM 1339 C CA . SER A 1 161 ? 0.66 14.414 -7.773 1 94 161 SER A CA 1
ATOM 1340 C C . SER A 1 161 ? 1.922 13.594 -8.023 1 94 161 SER A C 1
ATOM 1342 O O . SER A 1 161 ? 3.018 14.148 -8.133 1 94 161 SER A O 1
ATOM 1344 N N . PHE A 1 162 ? 1.703 12.266 -7.961 1 92 162 PHE A N 1
ATOM 1345 C CA . PHE A 1 162 ? 2.812 11.375 -8.281 1 92 162 PHE A CA 1
ATOM 1346 C C . PHE A 1 162 ? 2.689 10.859 -9.711 1 92 162 PHE A C 1
ATOM 1348 O O . PHE A 1 162 ? 1.631 10.367 -10.109 1 92 162 PHE A O 1
ATOM 1355 N N . THR A 1 163 ? 3.705 11.023 -10.484 1 86.75 163 THR A N 1
ATOM 1356 C CA . THR A 1 163 ? 3.857 10.414 -11.797 1 86.75 163 THR A CA 1
ATOM 1357 C C . THR A 1 163 ? 5.082 9.5 -11.836 1 86.75 163 THR A C 1
ATOM 1359 O O . THR A 1 163 ? 6.211 9.961 -11.648 1 86.75 163 THR A O 1
ATOM 1362 N N . ALA A 1 164 ? 4.801 8.203 -12.031 1 86.38 164 ALA A N 1
ATOM 1363 C CA . ALA A 1 164 ? 5.902 7.246 -12.086 1 86.38 164 ALA A CA 1
ATOM 1364 C C . ALA A 1 164 ? 6.824 7.531 -13.266 1 86.38 164 ALA A C 1
ATOM 1366 O O . ALA A 1 164 ? 6.359 7.828 -14.367 1 86.38 164 ALA A O 1
ATOM 1367 N N . PRO A 1 165 ? 8.109 7.48 -12.914 1 76.94 165 PRO A N 1
ATOM 1368 C CA . PRO A 1 165 ? 9.031 7.688 -14.039 1 76.94 165 PRO A CA 1
ATOM 1369 C C . PRO A 1 165 ? 8.898 6.621 -15.117 1 76.94 165 PRO A C 1
ATOM 1371 O O . PRO A 1 165 ? 8.594 5.465 -14.812 1 76.94 165 PRO A O 1
ATOM 1374 N N . ALA A 1 166 ? 8.797 7.184 -16.406 1 59.75 166 ALA A N 1
ATOM 1375 C CA . ALA A 1 166 ? 8.734 6.281 -17.547 1 59.75 166 ALA A CA 1
ATOM 1376 C C . ALA A 1 166 ? 9.883 5.277 -17.516 1 59.75 166 ALA A C 1
ATOM 1378 O O . ALA A 1 166 ? 11 5.617 -17.125 1 59.75 166 ALA A O 1
ATOM 1379 N N . GLU A 1 167 ? 9.594 3.84 -17.688 1 50.22 167 GLU A N 1
ATOM 1380 C CA . GLU A 1 167 ? 10.609 2.799 -17.766 1 50.22 167 GLU A CA 1
ATOM 1381 C C . GLU A 1 167 ? 11.586 3.07 -18.922 1 50.22 167 GLU A C 1
ATOM 1383 O O . GLU A 1 167 ? 11.227 3.713 -19.906 1 50.22 167 GLU A O 1
ATOM 1388 N N . MET B 1 1 ? -21.906 9.453 14.125 1 93.38 1 MET B N 1
ATOM 1389 C CA . MET B 1 1 ? -21.438 8.07 14.078 1 93.38 1 MET B CA 1
ATOM 1390 C C . MET B 1 1 ? -20.859 7.652 15.43 1 93.38 1 MET B C 1
ATOM 1392 O O . MET B 1 1 ? -20.078 8.383 16.031 1 93.38 1 MET B O 1
ATOM 1396 N N . SER B 1 2 ? -21.234 6.527 15.93 1 96.56 2 SER B N 1
ATOM 1397 C CA . SER B 1 2 ? -20.781 6.059 17.234 1 96.56 2 SER B CA 1
ATOM 1398 C C . SER B 1 2 ? -19.297 5.715 17.219 1 96.56 2 SER B C 1
ATOM 1400 O O . SER B 1 2 ? -18.719 5.504 16.156 1 96.56 2 SER B O 1
ATOM 1402 N N . LYS B 1 3 ? -18.734 5.695 18.406 1 97.44 3 LYS B N 1
ATOM 1403 C CA . LYS B 1 3 ? -17.344 5.285 18.547 1 97.44 3 LYS B CA 1
ATOM 1404 C C . LYS B 1 3 ? -17.141 3.848 18.062 1 97.44 3 LYS B C 1
ATOM 1406 O O . LYS B 1 3 ? -16.125 3.527 17.453 1 97.44 3 LYS B O 1
ATOM 1411 N N . GLU B 1 4 ? -18.141 3.07 18.391 1 97.94 4 GLU B N 1
ATOM 1412 C CA . GLU B 1 4 ? -18.062 1.664 18 1 97.94 4 GLU B CA 1
ATOM 1413 C C . GLU B 1 4 ? -18.031 1.505 16.484 1 97.94 4 GLU B C 1
ATOM 1415 O O . GLU B 1 4 ? -17.172 0.789 15.953 1 97.94 4 GLU B O 1
ATOM 1420 N N . LEU B 1 5 ? -18.906 2.168 15.797 1 98.31 5 LEU B N 1
ATOM 1421 C CA . LEU B 1 5 ? -18.969 2.09 14.336 1 98.31 5 LEU B CA 1
ATOM 1422 C C . LEU B 1 5 ? -17.719 2.709 13.711 1 98.31 5 LEU B C 1
ATOM 1424 O O . LEU B 1 5 ? -17.172 2.162 12.758 1 98.31 5 LEU B O 1
ATOM 1428 N N . THR B 1 6 ? -17.25 3.807 14.266 1 98.5 6 THR B N 1
ATOM 1429 C CA . THR B 1 6 ? -16.047 4.473 13.781 1 98.5 6 THR B CA 1
ATOM 1430 C C . THR B 1 6 ? -14.836 3.553 13.898 1 98.5 6 THR B C 1
ATOM 1432 O O . THR B 1 6 ? -14.055 3.42 12.953 1 98.5 6 THR B O 1
ATOM 1435 N N . GLN B 1 7 ? -14.75 2.902 15.008 1 98.56 7 GLN B N 1
ATOM 1436 C CA . GLN B 1 7 ? -13.633 1.985 15.242 1 98.56 7 GLN B CA 1
ATOM 1437 C C . GLN B 1 7 ? -13.703 0.789 14.297 1 98.56 7 GLN B C 1
ATOM 1439 O O . GLN B 1 7 ? -12.68 0.338 13.781 1 98.56 7 GLN B O 1
ATOM 1444 N N . ALA B 1 8 ? -14.875 0.304 14.109 1 98.69 8 ALA B N 1
ATOM 1445 C CA . ALA B 1 8 ? -15.047 -0.831 13.203 1 98.69 8 ALA B CA 1
ATOM 1446 C C . ALA B 1 8 ? -14.664 -0.462 11.781 1 98.69 8 ALA B C 1
ATOM 1448 O O . ALA B 1 8 ? -14.023 -1.253 11.078 1 98.69 8 ALA B O 1
ATOM 1449 N N . LEU B 1 9 ? -15.047 0.726 11.32 1 98.88 9 LEU B N 1
ATOM 1450 C CA . LEU B 1 9 ? -14.672 1.207 9.992 1 98.88 9 LEU B CA 1
ATOM 1451 C C . LEU B 1 9 ? -13.164 1.373 9.883 1 98.88 9 LEU B C 1
ATOM 1453 O O . LEU B 1 9 ? -12.562 1.014 8.859 1 98.88 9 LEU B O 1
ATOM 1457 N N . ASN B 1 10 ? -12.57 1.897 10.93 1 98.88 10 ASN B N 1
ATOM 1458 C CA . ASN B 1 10 ? -11.117 2.053 10.938 1 98.88 10 ASN B CA 1
ATOM 1459 C C . ASN B 1 10 ? -10.406 0.705 10.852 1 98.88 10 ASN B C 1
ATOM 1461 O O . ASN B 1 10 ? -9.422 0.563 10.125 1 98.88 10 ASN B O 1
ATOM 1465 N N . GLN B 1 11 ? -10.938 -0.247 11.539 1 98.81 11 GLN B N 1
ATOM 1466 C CA . GLN B 1 11 ? -10.375 -1.595 11.492 1 98.81 11 GLN B CA 1
ATOM 1467 C C . GLN B 1 11 ? -10.516 -2.195 10.094 1 98.81 11 GLN B C 1
ATOM 1469 O O . GLN B 1 11 ? -9.594 -2.857 9.609 1 98.81 11 GLN B O 1
ATOM 1474 N N . GLN B 1 12 ? -11.656 -1.975 9.523 1 98.88 12 GLN B N 1
ATOM 1475 C CA . GLN B 1 12 ? -11.867 -2.484 8.172 1 98.88 12 GLN B CA 1
ATOM 1476 C C . GLN B 1 12 ? -10.922 -1.814 7.176 1 98.88 12 GLN B C 1
ATOM 1478 O O . GLN B 1 12 ? -10.406 -2.467 6.266 1 98.88 12 GLN B O 1
ATOM 1483 N N . MET B 1 13 ? -10.719 -0.464 7.293 1 98.88 13 MET B N 1
ATOM 1484 C CA . MET B 1 13 ? -9.742 0.253 6.469 1 98.88 13 MET B CA 1
ATOM 1485 C C . MET B 1 13 ? -8.375 -0.413 6.543 1 98.88 13 MET B C 1
ATOM 1487 O O . MET B 1 13 ? -7.777 -0.722 5.512 1 98.88 13 MET B O 1
ATOM 1491 N N . ASN B 1 14 ? -7.941 -0.704 7.758 1 98.88 14 ASN B N 1
ATOM 1492 C CA . ASN B 1 1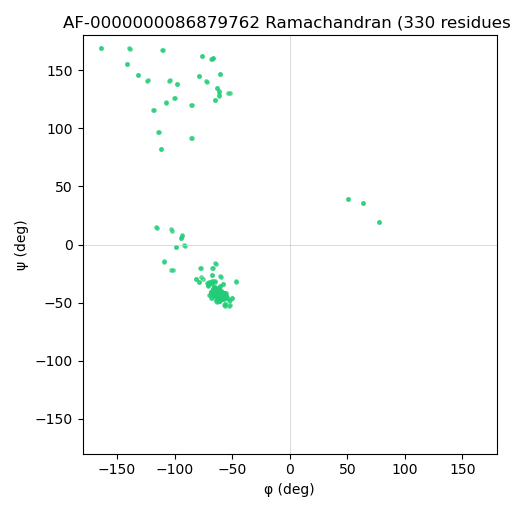4 ? -6.641 -1.331 7.949 1 98.88 14 ASN B CA 1
ATOM 1493 C C . ASN B 1 14 ? -6.617 -2.756 7.398 1 98.88 14 ASN B C 1
ATOM 1495 O O . ASN B 1 14 ? -5.59 -3.217 6.898 1 98.88 14 ASN B O 1
ATOM 1499 N N . PHE B 1 15 ? -7.695 -3.428 7.48 1 98.88 15 PHE B N 1
ATOM 1500 C CA . PHE B 1 15 ? -7.762 -4.777 6.938 1 98.88 15 PHE B CA 1
ATOM 1501 C C . PHE B 1 15 ? -7.629 -4.758 5.418 1 98.88 15 PHE B C 1
ATOM 1503 O O . PHE B 1 15 ? -7.035 -5.66 4.828 1 98.88 15 PHE B O 1
ATOM 1510 N N . GLU B 1 16 ? -8.242 -3.732 4.77 1 98.88 16 GLU B N 1
ATOM 1511 C CA . GLU B 1 16 ? -8.062 -3.592 3.326 1 98.88 16 GLU B CA 1
ATOM 1512 C C . GLU B 1 16 ? -6.598 -3.379 2.967 1 98.88 16 GLU B C 1
ATOM 1514 O O . GLU B 1 16 ? -6.098 -3.965 2.004 1 98.88 16 GLU B O 1
ATOM 1519 N N . PHE B 1 17 ? -5.918 -2.506 3.697 1 98.88 17 PHE B N 1
ATOM 1520 C CA . PHE B 1 17 ? -4.492 -2.307 3.459 1 98.88 17 PHE B CA 1
ATOM 1521 C C . PHE B 1 17 ? -3.719 -3.596 3.701 1 98.88 17 PHE B C 1
ATOM 1523 O O . PHE B 1 17 ? -2.768 -3.9 2.977 1 98.88 17 PHE B O 1
ATOM 1530 N N . TYR B 1 18 ? -4.102 -4.375 4.684 1 98.88 18 TYR B N 1
ATOM 1531 C CA . TYR B 1 18 ? -3.488 -5.676 4.918 1 98.88 18 TYR B CA 1
ATOM 1532 C C . TYR B 1 18 ? -3.744 -6.617 3.75 1 98.88 18 TYR B C 1
ATOM 1534 O O . TYR B 1 18 ? -2.852 -7.367 3.34 1 98.88 18 TYR B O 1
ATOM 1542 N N . SER B 1 19 ? -4.996 -6.594 3.287 1 98.88 19 SER B N 1
ATOM 1543 C CA . SER B 1 19 ? -5.328 -7.43 2.135 1 98.88 19 SER B CA 1
ATOM 1544 C C . SER B 1 19 ? -4.422 -7.121 0.95 1 98.88 19 SER B C 1
ATOM 1546 O O . SER B 1 19 ? -3.975 -8.031 0.25 1 98.88 19 SER B O 1
ATOM 1548 N N . ALA B 1 20 ? -4.168 -5.816 0.719 1 98.81 20 ALA B N 1
ATOM 1549 C CA . ALA B 1 20 ? -3.227 -5.438 -0.331 1 98.81 20 ALA B CA 1
ATOM 1550 C C . ALA B 1 20 ? -1.853 -6.055 -0.083 1 98.81 20 ALA B C 1
ATOM 1552 O O . ALA B 1 20 ? -1.205 -6.539 -1.014 1 98.81 20 ALA B O 1
ATOM 1553 N N . HIS B 1 21 ? -1.429 -6.039 1.149 1 98.81 21 HIS B N 1
ATOM 1554 C CA . HIS B 1 21 ? -0.152 -6.621 1.553 1 98.81 21 HIS B CA 1
ATOM 1555 C C . HIS B 1 21 ? -0.136 -8.125 1.329 1 98.81 21 HIS B C 1
ATOM 1557 O O . HIS B 1 21 ? 0.85 -8.68 0.832 1 98.81 21 HIS B O 1
ATOM 1563 N N . VAL B 1 22 ? -1.207 -8.797 1.648 1 98.88 22 VAL B N 1
ATOM 1564 C CA . VAL B 1 22 ? -1.384 -10.234 1.454 1 98.88 22 VAL B CA 1
ATOM 1565 C C . VAL B 1 22 ? -1.278 -10.57 -0.032 1 98.88 22 VAL B C 1
ATOM 1567 O O . VAL B 1 22 ? -0.561 -11.5 -0.416 1 98.88 22 VAL B O 1
ATOM 1570 N N . TYR B 1 23 ? -1.95 -9.812 -0.845 1 98.88 23 TYR B N 1
ATOM 1571 C CA . TYR B 1 23 ? -1.973 -10.109 -2.273 1 98.88 23 TYR B CA 1
ATOM 1572 C C . TYR B 1 23 ? -0.612 -9.844 -2.906 1 98.88 23 TYR B C 1
ATOM 1574 O O . TYR B 1 23 ? -0.209 -10.539 -3.842 1 98.88 23 TYR B O 1
ATOM 1582 N N . LEU B 1 24 ? 0.113 -8.859 -2.395 1 98.88 24 LEU B N 1
ATOM 1583 C CA . LEU B 1 24 ? 1.47 -8.648 -2.887 1 98.88 24 LEU B CA 1
ATOM 1584 C C . LEU B 1 24 ? 2.363 -9.836 -2.547 1 98.88 24 LEU B C 1
ATOM 1586 O O . LEU B 1 24 ? 3.24 -10.203 -3.332 1 98.88 24 LEU B O 1
ATOM 1590 N N . ALA B 1 25 ? 2.162 -10.43 -1.385 1 98.88 25 ALA B N 1
ATOM 1591 C CA . ALA B 1 25 ? 2.904 -11.633 -1.023 1 98.88 25 ALA B CA 1
ATOM 1592 C C . ALA B 1 25 ? 2.588 -12.781 -1.979 1 98.88 25 ALA B C 1
ATOM 1594 O O . ALA B 1 25 ? 3.484 -13.523 -2.389 1 98.88 25 ALA B O 1
ATOM 1595 N N . MET B 1 26 ? 1.33 -12.93 -2.328 1 98.88 26 MET B N 1
ATOM 1596 C CA . MET B 1 26 ? 0.93 -13.953 -3.291 1 98.88 26 MET B CA 1
ATOM 1597 C C . MET B 1 26 ? 1.561 -13.695 -4.656 1 98.88 26 MET B C 1
ATOM 1599 O O . MET B 1 26 ? 2.025 -14.625 -5.316 1 98.88 26 MET B O 1
ATOM 1603 N N . ALA B 1 27 ? 1.546 -12.383 -5.051 1 98.88 27 ALA B N 1
ATOM 1604 C CA . ALA B 1 27 ? 2.197 -12.016 -6.305 1 98.88 27 ALA B CA 1
ATOM 1605 C C . ALA B 1 27 ? 3.664 -12.438 -6.305 1 98.88 27 ALA B C 1
ATOM 1607 O O . ALA B 1 27 ? 4.16 -12.977 -7.297 1 98.88 27 ALA B O 1
ATOM 1608 N N . ALA B 1 28 ? 4.324 -12.211 -5.184 1 98.75 28 ALA B N 1
ATOM 1609 C CA . ALA B 1 28 ? 5.738 -12.555 -5.066 1 98.75 28 ALA B CA 1
ATOM 1610 C C . ALA B 1 28 ? 5.957 -14.055 -5.195 1 98.75 28 ALA B C 1
ATOM 1612 O O . ALA B 1 28 ? 6.918 -14.5 -5.828 1 98.75 28 ALA B O 1
ATOM 1613 N N . TYR B 1 29 ? 5.098 -14.836 -4.629 1 98.69 29 TYR B N 1
ATOM 1614 C CA . TYR B 1 29 ? 5.168 -16.281 -4.777 1 98.69 29 TYR B CA 1
ATOM 1615 C C . TYR B 1 29 ? 5.023 -16.688 -6.238 1 98.69 29 TYR B C 1
ATOM 1617 O O . TYR B 1 29 ? 5.812 -17.5 -6.746 1 98.69 29 TYR B O 1
ATOM 1625 N N . CYS B 1 30 ? 4.023 -16.109 -6.918 1 98.56 30 CYS B N 1
ATOM 1626 C CA . CYS B 1 30 ? 3.783 -16.438 -8.32 1 98.56 30 CYS B CA 1
ATOM 1627 C C . CYS B 1 30 ? 4.996 -16.094 -9.172 1 98.56 30 CYS B C 1
ATOM 1629 O O . CYS B 1 30 ? 5.387 -16.859 -10.047 1 98.56 30 CYS B O 1
ATOM 1631 N N . SER B 1 31 ? 5.574 -14.945 -8.914 1 98.19 31 SER B N 1
ATOM 1632 C CA . SER B 1 31 ? 6.758 -14.516 -9.648 1 98.19 31 SER B CA 1
ATOM 1633 C C . SER B 1 31 ? 7.906 -15.508 -9.469 1 98.19 31 SER B C 1
ATOM 1635 O O . SER B 1 31 ? 8.625 -15.812 -10.43 1 98.19 31 SER B O 1
ATOM 1637 N N . SER B 1 32 ? 8.039 -16.016 -8.242 1 97 32 SER B N 1
ATOM 1638 C CA . SER B 1 32 ? 9.125 -16.953 -7.957 1 97 32 SER B CA 1
ATOM 1639 C C . SER B 1 32 ? 8.938 -18.266 -8.711 1 97 32 SER B C 1
ATOM 1641 O O . SER B 1 32 ? 9.898 -19 -8.93 1 97 32 SER B O 1
ATOM 1643 N N . GLU B 1 33 ? 7.75 -18.547 -9.125 1 96.69 33 GLU B N 1
ATOM 1644 C CA . GLU B 1 33 ? 7.43 -19.734 -9.906 1 96.69 33 GLU B CA 1
ATOM 1645 C C . GLU B 1 33 ? 7.441 -19.438 -11.406 1 96.69 33 GLU B C 1
ATOM 1647 O O . GLU B 1 33 ? 7 -20.266 -12.211 1 96.69 33 GLU B O 1
ATOM 1652 N N . SER B 1 34 ? 7.832 -18.266 -11.773 1 96.94 34 SER B N 1
ATOM 1653 C CA . SER B 1 34 ? 7.93 -17.797 -13.156 1 96.94 34 SER B CA 1
ATOM 1654 C C . SER B 1 34 ? 6.559 -17.766 -13.82 1 96.94 34 SER B C 1
ATOM 1656 O O . SER B 1 34 ? 6.426 -18.109 -15 1 96.94 34 SER B O 1
ATOM 1658 N N . LEU B 1 35 ? 5.551 -17.438 -13.062 1 97.75 35 LEU B N 1
ATOM 1659 C CA . LEU B 1 35 ? 4.191 -17.25 -13.562 1 97.75 35 LEU B CA 1
ATOM 1660 C C . LEU B 1 35 ? 3.777 -15.789 -13.477 1 97.75 35 LEU B C 1
ATOM 1662 O O . LEU B 1 35 ? 3.027 -15.406 -12.578 1 97.75 35 LEU B O 1
ATOM 1666 N N . ASP B 1 36 ? 4.191 -15.047 -14.469 1 97.5 36 ASP B N 1
ATOM 1667 C CA . ASP B 1 36 ? 4.086 -13.586 -14.438 1 97.5 36 ASP B CA 1
ATOM 1668 C C . ASP B 1 36 ? 2.633 -13.141 -14.578 1 97.5 36 ASP B C 1
ATOM 1670 O O . ASP B 1 36 ? 2.252 -12.086 -14.055 1 97.5 36 ASP B O 1
ATOM 1674 N N . GLY B 1 37 ? 1.864 -13.867 -15.352 1 98.62 37 GLY B N 1
ATOM 1675 C CA . GLY B 1 37 ? 0.446 -13.547 -15.43 1 98.62 37 GLY B CA 1
ATOM 1676 C C . GLY B 1 37 ? -0.265 -13.672 -14.094 1 98.62 37 GLY B C 1
ATOM 1677 O O . GLY B 1 37 ? -0.982 -12.758 -13.68 1 98.62 37 GLY B O 1
ATOM 1678 N N . PHE B 1 38 ? -0.019 -14.781 -13.422 1 98.75 38 PHE B N 1
ATOM 1679 C CA . PHE B 1 38 ? -0.567 -14.977 -12.086 1 98.75 38 PHE B CA 1
ATOM 1680 C C . PHE B 1 38 ? -0.073 -13.898 -11.133 1 98.75 38 PHE B C 1
ATOM 1682 O O . PHE B 1 38 ? -0.838 -13.391 -10.312 1 98.75 38 PHE B O 1
ATOM 1689 N N . ALA B 1 39 ? 1.217 -13.547 -11.203 1 98.75 39 ALA B N 1
ATOM 1690 C CA . ALA B 1 39 ? 1.762 -12.469 -10.383 1 98.75 39 ALA B CA 1
ATOM 1691 C C . ALA B 1 39 ? 1.031 -11.156 -10.648 1 98.75 39 ALA B C 1
ATOM 1693 O O . ALA B 1 39 ? 0.654 -10.445 -9.719 1 98.75 39 ALA B O 1
ATOM 1694 N N . ASN B 1 40 ? 0.811 -10.898 -11.938 1 98.75 40 ASN B N 1
ATOM 1695 C CA . ASN B 1 40 ? 0.101 -9.688 -12.312 1 98.75 40 ASN B CA 1
ATOM 1696 C C . ASN B 1 40 ? -1.314 -9.664 -11.742 1 98.75 40 ASN B C 1
ATOM 1698 O O . ASN B 1 40 ? -1.792 -8.617 -11.297 1 98.75 40 ASN B O 1
ATOM 1702 N N . PHE B 1 41 ? -2.004 -10.781 -11.797 1 98.81 41 PHE B N 1
ATOM 1703 C CA . PHE B 1 41 ? -3.34 -10.875 -11.219 1 98.81 41 PHE B CA 1
ATOM 1704 C C . PHE B 1 41 ? -3.352 -10.352 -9.789 1 98.81 41 PHE B C 1
ATOM 1706 O O . PHE B 1 41 ? -4.191 -9.516 -9.43 1 98.81 41 PHE B O 1
ATOM 1713 N N . PHE B 1 42 ? -2.385 -10.758 -9.016 1 98.88 42 PHE B N 1
ATOM 1714 C CA . PHE B 1 42 ? -2.402 -10.43 -7.594 1 98.88 42 PHE B CA 1
ATOM 1715 C C . PHE B 1 42 ? -1.876 -9.023 -7.359 1 98.88 42 PHE B C 1
ATOM 1717 O O . PHE B 1 42 ? -2.277 -8.352 -6.402 1 98.88 42 PHE B O 1
ATOM 1724 N N . VAL B 1 43 ? -0.974 -8.492 -8.188 1 98.75 43 VAL B N 1
ATOM 1725 C CA . VAL B 1 43 ? -0.581 -7.09 -8.102 1 98.75 43 VAL B CA 1
ATOM 1726 C C . VAL B 1 43 ? -1.799 -6.195 -8.328 1 98.75 43 VAL B C 1
ATOM 1728 O O . VAL B 1 43 ? -2.012 -5.23 -7.59 1 98.75 43 VAL B O 1
ATOM 1731 N N . VAL B 1 44 ? -2.594 -6.574 -9.336 1 98.62 44 VAL B N 1
ATOM 1732 C CA . VAL B 1 44 ? -3.805 -5.82 -9.648 1 98.62 44 VAL B CA 1
ATOM 1733 C C . VAL B 1 44 ? -4.789 -5.922 -8.492 1 98.62 44 VAL B C 1
ATOM 1735 O O . VAL B 1 44 ? -5.418 -4.93 -8.109 1 98.62 44 VAL B O 1
ATOM 1738 N N . GLN B 1 45 ? -4.922 -7.133 -7.918 1 98.56 45 GLN B N 1
ATOM 1739 C CA . GLN B 1 45 ? -5.773 -7.301 -6.746 1 98.56 45 GLN B CA 1
ATOM 1740 C C . GLN B 1 45 ? -5.309 -6.41 -5.594 1 98.56 45 GLN B C 1
ATOM 1742 O O . GLN B 1 45 ? -6.125 -5.824 -4.883 1 98.56 45 GLN B O 1
ATOM 1747 N N . ALA B 1 46 ? -4.008 -6.305 -5.344 1 98.69 46 ALA B N 1
ATOM 1748 C CA . ALA B 1 46 ? -3.455 -5.461 -4.289 1 98.69 46 ALA B CA 1
ATOM 1749 C C . ALA B 1 46 ? -3.822 -3.994 -4.512 1 98.69 46 ALA B C 1
ATOM 1751 O O . ALA B 1 46 ? -4.176 -3.285 -3.566 1 98.69 46 ALA B O 1
ATOM 1752 N N . GLU B 1 47 ? -3.721 -3.535 -5.766 1 97.94 47 GLU B N 1
ATOM 1753 C CA . GLU B 1 47 ? -4.105 -2.168 -6.102 1 97.94 47 GLU B CA 1
ATOM 1754 C C . GLU B 1 47 ? -5.578 -1.916 -5.793 1 97.94 47 GLU B C 1
ATOM 1756 O O . GLU B 1 47 ? -5.934 -0.862 -5.262 1 97.94 47 GLU B O 1
ATOM 1761 N N . GLU B 1 48 ? -6.383 -2.844 -6.137 1 98.12 48 GLU B N 1
ATOM 1762 C CA . GLU B 1 48 ? -7.816 -2.729 -5.871 1 98.12 48 GLU B CA 1
ATOM 1763 C C . GLU B 1 48 ? -8.094 -2.621 -4.375 1 98.12 48 GLU B C 1
ATOM 1765 O O . GLU B 1 48 ? -8.906 -1.797 -3.947 1 98.12 48 GLU B O 1
ATOM 1770 N N . GLU B 1 49 ? -7.402 -3.5 -3.568 1 98.69 49 GLU B N 1
ATOM 1771 C CA . GLU B 1 49 ? -7.613 -3.451 -2.125 1 98.69 49 GLU B CA 1
ATOM 1772 C C . GLU B 1 49 ? -7.16 -2.113 -1.545 1 98.69 49 GLU B C 1
ATOM 1774 O O . GLU B 1 49 ? -7.754 -1.616 -0.585 1 98.69 49 GLU B O 1
ATOM 1779 N N . ARG B 1 50 ? -6.074 -1.58 -2.057 1 98.31 50 ARG B N 1
ATOM 1780 C CA . ARG B 1 50 ? -5.637 -0.263 -1.605 1 98.31 50 ARG B CA 1
ATOM 1781 C C . ARG B 1 50 ? -6.691 0.796 -1.904 1 98.31 50 ARG B C 1
ATOM 1783 O O . ARG B 1 50 ? -6.934 1.687 -1.086 1 98.31 50 ARG B O 1
ATOM 1790 N N . PHE B 1 51 ? -7.273 0.688 -3.068 1 98.38 51 PHE B N 1
ATOM 1791 C CA . PHE B 1 51 ? -8.375 1.582 -3.414 1 98.38 51 PHE B CA 1
ATOM 1792 C C . PHE B 1 51 ? -9.508 1.467 -2.398 1 98.38 51 PHE B C 1
ATOM 1794 O O . PHE B 1 51 ? -10.062 2.479 -1.961 1 98.38 51 PHE B O 1
ATOM 1801 N N . HIS B 1 52 ? -9.875 0.217 -2 1 98.75 52 HIS B N 1
ATOM 1802 C CA . HIS B 1 52 ? -10.906 -0.006 -0.992 1 98.75 52 HIS B CA 1
ATOM 1803 C C . HIS B 1 52 ? -10.547 0.67 0.325 1 98.75 52 HIS B C 1
ATOM 1805 O O . HIS B 1 52 ? -11.375 1.348 0.931 1 98.75 52 HIS B O 1
ATOM 1811 N N . GLY B 1 53 ? -9.289 0.486 0.766 1 98.75 53 GLY B N 1
ATOM 1812 C CA . GLY B 1 53 ? -8.828 1.119 1.991 1 98.75 53 GLY B CA 1
ATOM 1813 C C . GLY B 1 53 ? -8.938 2.631 1.96 1 98.75 53 GLY B C 1
ATOM 1814 O O . GLY B 1 53 ? -9.406 3.246 2.92 1 98.75 53 GLY B O 1
ATOM 1815 N N . MET B 1 54 ? -8.547 3.219 0.821 1 98.56 54 MET B N 1
ATOM 1816 C CA . MET B 1 54 ? -8.562 4.672 0.682 1 98.56 54 MET B CA 1
ATOM 1817 C C . MET B 1 54 ? -10 5.195 0.607 1 98.56 54 MET B C 1
ATOM 1819 O O . MET B 1 54 ? -10.281 6.301 1.062 1 98.56 54 MET B O 1
ATOM 1823 N N . LYS B 1 55 ? -10.93 4.422 0.007 1 98.56 55 LYS B N 1
ATOM 1824 C CA . LYS B 1 55 ? -12.336 4.797 0.001 1 98.56 55 LYS B CA 1
ATOM 1825 C C . LYS B 1 55 ? -12.883 4.914 1.422 1 98.56 55 LYS B C 1
ATOM 1827 O O . LYS B 1 55 ? -13.602 5.863 1.74 1 98.56 55 LYS B O 1
ATOM 1832 N N . ILE B 1 56 ? -12.539 3.992 2.281 1 98.81 56 ILE B N 1
ATOM 1833 C CA . ILE B 1 56 ? -12.969 4.043 3.676 1 98.81 56 ILE B CA 1
ATOM 1834 C C . ILE B 1 56 ? -12.281 5.211 4.383 1 98.81 56 ILE B C 1
ATOM 1836 O O . ILE B 1 56 ? -12.922 5.941 5.145 1 98.81 56 ILE B O 1
ATOM 1840 N N . TYR B 1 57 ? -11.008 5.387 4.086 1 98.75 57 TYR B N 1
ATOM 1841 C CA . TYR B 1 57 ? -10.234 6.508 4.605 1 98.75 57 TYR B CA 1
ATOM 1842 C C . TYR B 1 57 ? -10.945 7.828 4.328 1 98.75 57 TYR B C 1
ATOM 1844 O O . TYR B 1 57 ? -11.164 8.633 5.238 1 98.75 57 TYR B O 1
ATOM 1852 N N . LYS B 1 58 ? -11.289 8.039 3.115 1 98.12 58 LYS B N 1
ATOM 1853 C CA . LYS B 1 58 ? -11.945 9.273 2.709 1 98.12 58 LYS B CA 1
ATOM 1854 C C . LYS B 1 58 ? -13.305 9.422 3.385 1 98.12 58 LYS B C 1
ATOM 1856 O O . LYS B 1 58 ? -13.672 10.523 3.816 1 98.12 58 LYS B O 1
ATOM 1861 N N . PHE B 1 59 ? -14.078 8.367 3.504 1 98.62 59 PHE B N 1
ATOM 1862 C CA . PHE B 1 59 ? -15.391 8.398 4.145 1 98.62 59 PHE B CA 1
ATOM 1863 C C . PHE B 1 59 ? -15.273 8.82 5.602 1 98.62 59 PHE B C 1
ATOM 1865 O O . PHE B 1 59 ? -16.031 9.672 6.07 1 98.62 59 PHE B O 1
ATOM 1872 N N . LEU B 1 60 ? -14.305 8.164 6.344 1 98.44 60 LEU B N 1
ATOM 1873 C CA . LEU B 1 60 ? -14.07 8.516 7.738 1 98.44 60 LEU B CA 1
ATOM 1874 C C . LEU B 1 60 ? -13.781 10.008 7.879 1 98.44 60 LEU B C 1
ATOM 1876 O O . LEU B 1 60 ? -14.391 10.688 8.711 1 98.44 60 LEU B O 1
ATOM 1880 N N . ASN B 1 61 ? -12.93 10.484 7.012 1 96.94 61 ASN B N 1
ATOM 1881 C CA . ASN B 1 61 ? -12.562 11.891 7.062 1 96.94 61 ASN B CA 1
ATOM 1882 C C . ASN B 1 61 ? -13.75 12.797 6.742 1 96.94 61 ASN B C 1
ATOM 1884 O O . ASN B 1 61 ? -13.977 13.805 7.414 1 96.94 61 ASN B O 1
ATOM 1888 N N . ASP B 1 62 ? -14.477 12.422 5.711 1 96.5 62 ASP B N 1
ATOM 1889 C CA . ASP B 1 62 ? -15.648 13.195 5.305 1 96.5 62 ASP B CA 1
ATOM 1890 C C . ASP B 1 62 ? -16.672 13.266 6.43 1 96.5 62 ASP B C 1
ATOM 1892 O O . ASP B 1 62 ? -17.453 14.227 6.516 1 96.5 62 ASP B O 1
ATOM 1896 N N . ARG B 1 63 ? -16.719 12.289 7.305 1 96.94 63 ARG B N 1
ATOM 1897 C CA . ARG B 1 63 ? -17.656 12.227 8.414 1 96.94 63 ARG B CA 1
ATOM 1898 C C . ARG B 1 63 ? -17.062 12.82 9.68 1 96.94 63 ARG B C 1
ATOM 1900 O O . ARG B 1 63 ? -17.594 12.656 10.773 1 96.94 63 ARG B O 1
ATOM 1907 N N . GLY B 1 64 ? -15.891 13.43 9.562 1 96.06 64 GLY B N 1
ATOM 1908 C CA . GLY B 1 64 ? -15.25 14.117 10.672 1 96.06 64 GLY B CA 1
ATOM 1909 C C . GLY B 1 64 ? -14.578 13.172 11.656 1 96.06 64 GLY B C 1
ATOM 1910 O O . GLY B 1 64 ? -14.414 13.508 12.828 1 96.06 64 GLY B O 1
ATOM 1911 N N . GLN B 1 65 ? -14.312 11.922 11.18 1 97.25 65 GLN B N 1
ATOM 1912 C CA . GLN B 1 65 ? -13.664 10.93 12.031 1 97.25 65 GLN B CA 1
ATOM 1913 C C . GLN B 1 65 ? -12.195 10.758 11.656 1 97.25 65 GLN B C 1
ATOM 1915 O O . GLN B 1 65 ? -11.844 10.797 10.477 1 97.25 65 GLN B O 1
ATOM 1920 N N . ARG B 1 66 ? -11.359 10.594 12.625 1 96.75 66 ARG B N 1
ATOM 1921 C CA . ARG B 1 66 ? -9.922 10.438 12.406 1 96.75 66 ARG B CA 1
ATOM 1922 C C . ARG B 1 66 ? -9.57 8.984 12.117 1 96.75 66 ARG B C 1
ATOM 1924 O O . ARG B 1 66 ? -9.773 8.109 12.961 1 96.75 66 ARG B O 1
ATOM 1931 N N . ALA B 1 67 ? -9.008 8.773 10.953 1 98.44 67 ALA B N 1
ATOM 1932 C CA . ALA B 1 67 ? -8.453 7.465 10.625 1 98.44 67 ALA B CA 1
ATOM 1933 C C . ALA B 1 67 ? -7.086 7.266 11.281 1 98.44 67 ALA B C 1
ATOM 1935 O O . ALA B 1 67 ? -6.309 8.219 11.414 1 98.44 67 ALA B O 1
ATOM 1936 N N . THR B 1 68 ? -6.762 6.066 11.695 1 98.81 68 THR B N 1
ATOM 1937 C CA . THR B 1 68 ? -5.449 5.684 12.203 1 98.81 68 THR B CA 1
ATOM 1938 C C . THR B 1 68 ? -4.965 4.398 11.539 1 98.81 68 THR B C 1
ATOM 1940 O O . THR B 1 68 ? -5.773 3.525 11.203 1 98.81 68 THR B O 1
ATOM 1943 N N . LEU B 1 69 ? -3.686 4.301 11.336 1 98.88 69 LEU B N 1
ATOM 1944 C CA . LEU B 1 69 ? -3.098 3.119 10.711 1 98.88 69 LEU B CA 1
ATOM 1945 C C . LEU B 1 69 ? -2.551 2.166 11.773 1 98.88 69 LEU B C 1
ATOM 1947 O O . LEU B 1 69 ? -1.946 2.602 12.758 1 98.88 69 LEU B O 1
ATOM 1951 N N . GLU B 1 70 ? -2.775 0.917 11.57 1 98.81 70 GLU B N 1
ATOM 1952 C CA . GLU B 1 70 ? -2.35 -0.138 12.484 1 98.81 70 GLU B CA 1
ATOM 1953 C C . GLU B 1 70 ? -1.243 -0.989 11.867 1 98.81 70 GLU B C 1
ATOM 1955 O O . GLU B 1 70 ? -0.935 -0.85 10.68 1 98.81 70 GLU B O 1
ATOM 1960 N N . ALA B 1 71 ? -0.632 -1.795 12.711 1 98.81 71 ALA B N 1
ATOM 1961 C CA . ALA B 1 71 ? 0.354 -2.748 12.211 1 98.81 71 ALA B CA 1
ATOM 1962 C C . ALA B 1 71 ? -0.28 -3.723 11.219 1 98.81 71 ALA B C 1
ATOM 1964 O O . ALA B 1 71 ? -1.466 -4.039 11.328 1 98.81 71 ALA B O 1
ATOM 1965 N N . LEU B 1 72 ? 0.468 -4.133 10.258 1 98.75 72 LEU B N 1
ATOM 1966 C CA . LEU B 1 72 ? 0.07 -5.207 9.352 1 98.75 72 LEU B CA 1
ATOM 1967 C C . LEU B 1 72 ? 0.864 -6.48 9.641 1 98.75 72 LEU B C 1
ATOM 1969 O O . LEU B 1 72 ? 2.096 -6.473 9.578 1 98.75 72 LEU B O 1
ATOM 1973 N N . PRO B 1 73 ? 0.21 -7.574 9.945 1 98.56 73 PRO B N 1
ATOM 1974 C CA . PRO B 1 73 ? 0.922 -8.828 10.227 1 98.56 73 PRO B CA 1
ATOM 1975 C C . PRO B 1 73 ? 1.645 -9.375 8.992 1 98.56 73 PRO B C 1
ATOM 1977 O O . PRO B 1 73 ? 1.343 -8.977 7.867 1 98.56 73 PRO B O 1
ATOM 1980 N N . GLU B 1 74 ? 2.607 -10.242 9.281 1 98.81 74 GLU B N 1
ATOM 1981 C CA . GLU B 1 74 ? 3.291 -10.914 8.172 1 98.81 74 GLU B CA 1
ATOM 1982 C C . GLU B 1 74 ? 2.336 -11.812 7.398 1 98.81 74 GLU B C 1
ATOM 1984 O O . GLU B 1 74 ? 1.66 -12.664 7.984 1 98.81 74 GLU B O 1
ATOM 1989 N N . PRO B 1 75 ? 2.227 -11.594 6.105 1 98.69 75 PRO B N 1
ATOM 1990 C CA . PRO B 1 75 ? 1.36 -12.477 5.324 1 98.69 75 PRO B CA 1
ATOM 1991 C C . PRO B 1 75 ? 1.996 -13.836 5.055 1 98.69 75 PRO B C 1
ATOM 1993 O O . PRO B 1 75 ? 3.186 -14.031 5.32 1 98.69 75 PRO B O 1
ATOM 1996 N N . LYS B 1 76 ? 1.179 -14.82 4.68 1 98.69 76 LYS B N 1
ATOM 1997 C CA . LYS B 1 76 ? 1.694 -16.094 4.176 1 98.69 76 LYS B CA 1
ATOM 1998 C C . LYS B 1 76 ? 2.504 -15.891 2.898 1 98.69 76 LYS B C 1
ATOM 2000 O O . LYS B 1 76 ? 2.027 -15.266 1.948 1 98.69 76 LYS B O 1
ATOM 2005 N N . ASN B 1 77 ? 3.752 -16.438 2.889 1 98.75 77 ASN B N 1
ATOM 2006 C CA . ASN B 1 77 ? 4.633 -16.203 1.749 1 98.75 77 ASN B CA 1
ATOM 2007 C C . ASN B 1 77 ? 4.82 -17.469 0.916 1 98.75 77 ASN B C 1
ATOM 2009 O O . ASN B 1 77 ? 5.309 -17.406 -0.213 1 98.75 77 ASN B O 1
ATOM 2013 N N . GLU B 1 78 ? 4.445 -18.562 1.487 1 98.5 78 GLU B N 1
ATOM 2014 C CA . GLU B 1 78 ? 4.719 -19.828 0.811 1 98.5 78 GLU B CA 1
ATOM 2015 C C . GLU B 1 78 ? 3.439 -20.625 0.591 1 98.5 78 GLU B C 1
ATOM 2017 O O . GLU B 1 78 ? 2.566 -20.672 1.462 1 98.5 78 GLU B O 1
ATOM 2022 N N . TYR B 1 79 ? 3.395 -21.266 -0.573 1 98.44 79 TYR B N 1
ATOM 2023 C CA . TYR B 1 79 ? 2.25 -22.062 -0.988 1 98.44 79 TYR B CA 1
ATOM 2024 C C . TYR B 1 79 ? 2.707 -23.344 -1.676 1 98.44 79 TYR B C 1
ATOM 2026 O O . TYR B 1 79 ? 3.896 -23.531 -1.944 1 98.44 79 TYR B O 1
ATOM 2034 N N . THR B 1 80 ? 1.781 -24.234 -1.891 1 97.88 80 THR B N 1
ATOM 2035 C CA . THR B 1 80 ? 2.16 -25.531 -2.447 1 97.88 80 THR B CA 1
ATOM 2036 C C . THR B 1 80 ? 1.812 -25.609 -3.932 1 97.88 80 THR B C 1
ATOM 2038 O O . THR B 1 80 ? 2.309 -26.469 -4.648 1 97.88 80 THR B O 1
ATOM 2041 N N . SER B 1 81 ? 0.879 -24.781 -4.387 1 96.69 81 SER B N 1
ATOM 2042 C CA . SER B 1 81 ? 0.431 -24.719 -5.777 1 96.69 81 SER B CA 1
ATOM 2043 C C . SER B 1 81 ? -0.347 -23.438 -6.055 1 96.69 81 SER B C 1
ATOM 2045 O O . SER B 1 81 ? -0.692 -22.703 -5.129 1 96.69 81 SER B O 1
ATOM 2047 N N . MET B 1 82 ? -0.602 -23.188 -7.344 1 97.62 82 MET B N 1
ATOM 2048 C CA . MET B 1 82 ? -1.423 -22.031 -7.684 1 97.62 82 MET B CA 1
ATOM 2049 C C . MET B 1 82 ? -2.848 -22.203 -7.168 1 97.62 82 MET B C 1
ATOM 2051 O O . MET B 1 82 ? -3.494 -21.234 -6.773 1 97.62 82 MET B O 1
ATOM 2055 N N . LEU B 1 83 ? -3.342 -23.469 -7.227 1 98.12 83 LEU B N 1
ATOM 2056 C CA . LEU B 1 83 ? -4.641 -23.734 -6.621 1 98.12 83 LEU B CA 1
ATOM 2057 C C . LEU B 1 83 ? -4.637 -23.359 -5.145 1 98.12 83 LEU B C 1
ATOM 2059 O O . LEU B 1 83 ? -5.574 -22.719 -4.66 1 98.12 83 LEU B O 1
ATOM 2063 N N . ASP B 1 84 ? -3.592 -23.719 -4.441 1 98.62 84 ASP B N 1
ATOM 2064 C CA . ASP B 1 84 ? -3.439 -23.391 -3.027 1 98.62 84 ASP B CA 1
ATOM 2065 C C . ASP B 1 84 ? -3.445 -21.875 -2.816 1 98.62 84 ASP B C 1
ATOM 2067 O O . ASP B 1 84 ? -4.078 -21.375 -1.884 1 98.62 84 ASP B O 1
ATOM 2071 N N . VAL B 1 85 ? -2.738 -21.094 -3.65 1 98.81 85 VAL B N 1
ATOM 2072 C CA . VAL B 1 85 ? -2.689 -19.641 -3.58 1 98.81 85 VAL B CA 1
ATOM 2073 C C . VAL B 1 85 ? -4.102 -19.078 -3.67 1 98.81 85 VAL B C 1
ATOM 2075 O O . VAL B 1 85 ? -4.508 -18.266 -2.826 1 98.81 85 VAL B O 1
ATOM 2078 N N . PHE B 1 86 ? -4.844 -19.516 -4.672 1 98.88 86 PHE B N 1
ATOM 2079 C CA . PHE B 1 86 ? -6.16 -18.953 -4.93 1 98.88 86 PHE B CA 1
ATOM 2080 C C . PHE B 1 86 ? -7.16 -19.375 -3.865 1 98.88 86 PHE B C 1
ATOM 2082 O O . PHE B 1 86 ? -8.07 -18.625 -3.512 1 98.88 86 PHE B O 1
ATOM 2089 N N . GLU B 1 87 ? -7.027 -20.594 -3.346 1 98.81 87 GLU B N 1
ATOM 2090 C CA . GLU B 1 87 ? -7.895 -21.016 -2.252 1 98.81 87 GLU B CA 1
ATOM 2091 C C . GLU B 1 87 ? -7.672 -20.156 -1.006 1 98.81 87 GLU B C 1
ATOM 2093 O O . GLU B 1 87 ? -8.625 -19.797 -0.317 1 98.81 87 GLU B O 1
ATOM 2098 N N . HIS B 1 88 ? -6.441 -19.875 -0.729 1 98.81 88 HIS B N 1
ATOM 2099 C CA . HIS B 1 88 ? -6.145 -18.984 0.385 1 98.81 88 HIS B CA 1
ATOM 2100 C C . HIS B 1 88 ? -6.688 -17.578 0.122 1 98.81 88 HIS B C 1
ATOM 2102 O O . HIS B 1 88 ? -7.219 -16.938 1.028 1 98.81 88 HIS B O 1
ATOM 2108 N N . GLY B 1 89 ? -6.465 -17.109 -1.145 1 98.81 89 GLY B N 1
ATOM 2109 C CA . GLY B 1 89 ? -7.047 -15.836 -1.519 1 98.81 89 GLY B CA 1
ATOM 2110 C C . GLY B 1 89 ? -8.555 -15.797 -1.351 1 98.81 89 GLY B C 1
ATOM 2111 O O . GLY B 1 89 ? -9.102 -14.812 -0.842 1 98.81 89 GLY B O 1
ATOM 2112 N N . TYR B 1 90 ? -9.203 -16.859 -1.774 1 98.75 90 TYR B N 1
ATOM 2113 C CA . TYR B 1 90 ? -10.656 -16.969 -1.663 1 98.75 90 TYR B CA 1
ATOM 2114 C C . TYR B 1 90 ? -11.094 -16.938 -0.203 1 98.75 90 TYR B C 1
ATOM 2116 O O . TYR B 1 90 ? -12.047 -16.234 0.151 1 98.75 90 TYR B O 1
ATOM 2124 N N . ALA B 1 91 ? -10.414 -17.688 0.624 1 98.81 91 ALA B N 1
ATOM 2125 C CA . ALA B 1 91 ? -10.711 -17.672 2.055 1 98.81 91 ALA B CA 1
ATOM 2126 C C . ALA B 1 91 ? -10.539 -16.266 2.635 1 98.81 91 ALA B C 1
ATOM 2128 O O . ALA B 1 91 ? -11.336 -15.836 3.479 1 98.81 91 ALA B O 1
ATOM 2129 N N . HIS B 1 92 ? -9.508 -15.555 2.227 1 98.62 92 HIS B N 1
ATOM 2130 C CA . HIS B 1 92 ? -9.273 -14.172 2.643 1 98.62 92 HIS B CA 1
ATOM 2131 C C . HIS B 1 92 ? -10.438 -13.273 2.23 1 98.62 92 HIS B C 1
ATOM 2133 O O . HIS B 1 92 ? -10.906 -12.461 3.025 1 98.62 92 HIS B O 1
ATOM 2139 N N . GLU B 1 93 ? -10.906 -13.445 0.951 1 98.56 93 GLU B N 1
ATOM 2140 C CA . GLU B 1 93 ? -12.055 -12.68 0.466 1 98.56 93 GLU B CA 1
ATOM 2141 C C . GLU B 1 93 ? -13.297 -12.961 1.297 1 98.56 93 GLU B C 1
ATOM 2143 O O . GLU B 1 93 ? -14.086 -12.047 1.579 1 98.56 93 GLU B O 1
ATOM 2148 N N . GLN B 1 94 ? -13.516 -14.219 1.646 1 98.69 94 GLN B N 1
ATOM 2149 C CA . GLN B 1 94 ? -14.672 -14.578 2.463 1 98.69 94 GLN B CA 1
ATOM 2150 C C . GLN B 1 94 ? -14.602 -13.914 3.834 1 98.69 94 GLN B C 1
ATOM 2152 O O . GLN B 1 94 ? -15.633 -13.492 4.371 1 98.69 94 GLN B O 1
ATOM 2157 N N . GLN B 1 95 ? -13.43 -13.867 4.398 1 98.5 95 GLN B N 1
ATOM 2158 C CA . GLN B 1 95 ? -13.25 -13.141 5.652 1 98.5 95 GLN B CA 1
ATOM 2159 C C . GLN B 1 95 ? -13.617 -11.664 5.488 1 98.5 95 GLN B C 1
ATOM 2161 O O . GLN B 1 95 ? -14.289 -11.086 6.344 1 98.5 95 GLN B O 1
ATOM 2166 N N . ASN B 1 96 ? -13.094 -11.07 4.391 1 98.38 96 ASN B N 1
ATOM 2167 C CA . ASN B 1 96 ? -13.422 -9.68 4.098 1 98.38 96 ASN B CA 1
ATOM 2168 C C . ASN B 1 96 ? -14.93 -9.461 4.008 1 98.38 96 ASN B C 1
ATOM 2170 O O . ASN B 1 96 ? -15.461 -8.5 4.566 1 98.38 96 ASN B O 1
ATOM 2174 N N . THR B 1 97 ? -15.641 -10.352 3.295 1 98.5 97 THR B N 1
ATOM 2175 C CA . THR B 1 97 ? -17.094 -10.281 3.158 1 98.5 97 THR B CA 1
ATOM 2176 C C . THR B 1 97 ? -17.766 -10.305 4.527 1 98.5 97 THR B C 1
ATOM 2178 O O . THR B 1 97 ? -18.641 -9.484 4.805 1 98.5 97 THR B O 1
ATOM 2181 N N . LYS B 1 98 ? -17.344 -11.18 5.395 1 98.75 98 LYS B N 1
ATOM 2182 C CA . LYS B 1 98 ? -17.906 -11.273 6.738 1 98.75 98 LYS B CA 1
ATOM 2183 C C . LYS B 1 98 ? -17.719 -9.969 7.504 1 98.75 98 LYS B C 1
ATOM 2185 O O . LYS B 1 98 ? -18.609 -9.516 8.219 1 98.75 98 LYS B O 1
ATOM 2190 N N . LYS B 1 99 ? -16.531 -9.406 7.375 1 98.69 99 LYS B N 1
ATOM 2191 C CA . LYS B 1 99 ? -16.234 -8.148 8.062 1 98.69 99 LYS B CA 1
ATOM 2192 C C . LYS B 1 99 ? -17.141 -7.023 7.562 1 98.69 99 LYS B C 1
ATOM 2194 O O . LYS B 1 99 ? -17.641 -6.227 8.359 1 98.69 99 LYS B O 1
ATOM 2199 N N . PHE B 1 100 ? -17.359 -6.957 6.25 1 98.75 100 PHE B N 1
ATOM 2200 C CA . PHE B 1 100 ? -18.234 -5.93 5.703 1 98.75 100 PHE B CA 1
ATOM 2201 C C . PHE B 1 100 ? -19.672 -6.156 6.152 1 98.75 100 PHE B C 1
ATOM 2203 O O . PHE B 1 100 ? -20.406 -5.199 6.402 1 98.75 100 PHE B O 1
ATOM 2210 N N . TYR B 1 101 ? -20.094 -7.43 6.223 1 98.56 101 TYR B N 1
ATOM 2211 C CA . TYR B 1 101 ? -21.438 -7.723 6.711 1 98.56 101 TYR B CA 1
ATOM 2212 C C . TYR B 1 101 ? -21.609 -7.281 8.156 1 98.56 101 TYR B C 1
ATOM 2214 O O . TYR B 1 101 ? -22.625 -6.711 8.531 1 98.56 101 TYR B O 1
ATOM 2222 N N . ASN B 1 102 ? -20.609 -7.566 8.93 1 98.56 102 ASN B N 1
ATOM 2223 C CA . ASN B 1 102 ? -20.625 -7.105 10.312 1 98.56 102 ASN B CA 1
ATOM 2224 C C . ASN B 1 102 ? -20.75 -5.586 10.398 1 98.56 102 ASN B C 1
ATOM 2226 O O . ASN B 1 102 ? -21.484 -5.055 11.234 1 98.56 102 ASN B O 1
ATOM 2230 N N . LEU B 1 103 ? -20 -4.852 9.586 1 98.69 103 LEU B N 1
ATOM 2231 C CA . LEU B 1 103 ? -20.078 -3.395 9.523 1 98.69 103 LEU B CA 1
ATOM 2232 C C . LEU B 1 103 ? -21.469 -2.93 9.125 1 98.69 103 LEU B C 1
ATOM 2234 O O . LEU B 1 103 ? -21.984 -1.96 9.688 1 98.69 103 LEU B O 1
ATOM 2238 N N . ALA B 1 104 ? -22.016 -3.627 8.117 1 98.38 104 ALA B N 1
ATOM 2239 C CA . ALA B 1 104 ? -23.375 -3.295 7.668 1 98.38 104 ALA B CA 1
ATOM 2240 C C . ALA B 1 104 ? -24.375 -3.488 8.797 1 98.38 104 ALA B C 1
ATOM 2242 O O . ALA B 1 104 ? -25.281 -2.66 8.984 1 98.38 104 ALA B O 1
ATOM 2243 N N . ASP B 1 105 ? -24.25 -4.551 9.547 1 98.56 105 ASP B N 1
ATOM 2244 C CA . ASP B 1 105 ? -25.125 -4.797 10.688 1 98.56 105 ASP B CA 1
ATOM 2245 C C . ASP B 1 105 ? -25 -3.688 11.727 1 98.56 105 ASP B C 1
ATOM 2247 O O . ASP B 1 105 ? -26.016 -3.205 12.258 1 98.56 105 ASP B O 1
ATOM 2251 N N . LEU B 1 106 ? -23.75 -3.312 12.07 1 98.5 106 LEU B N 1
ATOM 2252 C CA . LEU B 1 106 ? -23.5 -2.242 13.031 1 98.5 106 LEU B CA 1
ATOM 2253 C C . LEU B 1 106 ? -24.172 -0.947 12.578 1 98.5 106 LEU B C 1
ATOM 2255 O O . LEU B 1 106 ? -24.828 -0.271 13.375 1 98.5 106 LEU B O 1
ATOM 2259 N N . ALA B 1 107 ? -24 -0.594 11.289 1 98.56 107 ALA B N 1
ATOM 2260 C CA . ALA B 1 107 ? -24.578 0.625 10.742 1 98.56 107 ALA B CA 1
ATOM 2261 C C . ALA B 1 107 ? -26.109 0.575 10.789 1 98.56 107 ALA B C 1
ATOM 2263 O O . ALA B 1 107 ? -26.75 1.578 11.094 1 98.56 107 ALA B O 1
ATOM 2264 N N . LEU B 1 108 ? -26.656 -0.609 10.422 1 98.06 108 LEU B N 1
ATOM 2265 C CA . LEU B 1 108 ? -28.109 -0.813 10.461 1 98.06 108 LEU B CA 1
ATOM 2266 C C . LEU B 1 108 ? -28.641 -0.669 11.883 1 98.06 108 LEU B C 1
ATOM 2268 O O . LEU B 1 108 ? -29.625 0.041 12.109 1 98.06 108 LEU B O 1
ATOM 2272 N N . ASN B 1 109 ? -28.016 -1.317 12.82 1 98.25 109 ASN B N 1
ATOM 2273 C CA . ASN B 1 109 ? -28.422 -1.263 14.219 1 98.25 109 ASN B CA 1
ATOM 2274 C C . ASN B 1 109 ? -28.422 0.17 14.742 1 98.25 109 ASN B C 1
ATOM 2276 O O . ASN B 1 109 ? -29.297 0.54 15.539 1 98.25 109 ASN B O 1
ATOM 2280 N N . GLU B 1 110 ? -27.484 0.972 14.234 1 97.56 110 GLU B N 1
ATOM 2281 C CA . GLU B 1 110 ? -27.375 2.354 14.688 1 97.56 110 GLU B CA 1
ATOM 2282 C C . GLU B 1 110 ? -28.188 3.295 13.82 1 97.56 110 GLU B C 1
ATOM 2284 O O . GLU B 1 110 ? -28.281 4.492 14.094 1 97.56 110 GLU B O 1
ATOM 2289 N N . ARG B 1 111 ? -28.812 2.785 12.852 1 97.5 111 ARG B N 1
ATOM 2290 C CA . ARG B 1 111 ? -29.562 3.559 11.875 1 97.5 111 ARG B CA 1
ATOM 2291 C C . ARG B 1 111 ? -28.719 4.695 11.305 1 97.5 111 ARG B C 1
ATOM 2293 O O . ARG B 1 111 ? -29.188 5.832 11.195 1 97.5 111 ARG B O 1
ATOM 2300 N N . GLU B 1 112 ? -27.484 4.375 11.094 1 97.69 112 GLU B N 1
ATOM 2301 C CA . GLU B 1 112 ? -26.578 5.344 10.484 1 97.69 112 GLU B CA 1
ATOM 2302 C C . GLU B 1 112 ? -26.672 5.301 8.961 1 97.69 112 GLU B C 1
ATOM 2304 O O . GLU B 1 112 ? -25.922 4.57 8.312 1 97.69 112 GLU B O 1
ATOM 2309 N N . HIS B 1 113 ? -27.484 6.066 8.352 1 97.31 113 HIS B N 1
ATOM 2310 C CA . HIS B 1 113 ? -27.938 5.926 6.973 1 97.31 113 HIS B CA 1
ATOM 2311 C C . HIS B 1 113 ? -26.812 6.219 5.98 1 97.31 113 HIS B C 1
ATOM 2313 O O . HIS B 1 113 ? -26.703 5.539 4.957 1 97.31 113 HIS B O 1
ATOM 2319 N N . ALA B 1 114 ? -26.094 7.219 6.242 1 97.44 114 ALA B N 1
ATOM 2320 C CA . ALA B 1 114 ? -25 7.539 5.336 1 97.44 114 ALA B CA 1
ATOM 2321 C C . ALA B 1 114 ? -24.016 6.371 5.219 1 97.44 114 ALA B C 1
ATOM 2323 O O . ALA B 1 114 ? -23.562 6.039 4.121 1 97.44 114 ALA B O 1
ATOM 2324 N N . THR B 1 115 ? -23.688 5.73 6.355 1 98.44 115 THR B N 1
ATOM 2325 C CA . THR B 1 115 ? -22.766 4.59 6.367 1 98.44 115 THR B CA 1
ATOM 2326 C C . THR B 1 115 ? -23.406 3.389 5.664 1 98.44 115 THR B C 1
ATOM 2328 O O . THR B 1 115 ? -22.719 2.662 4.938 1 98.44 115 THR B O 1
ATOM 2331 N N . MET B 1 116 ? -24.688 3.148 5.887 1 98.19 116 MET B N 1
ATOM 2332 C CA . MET B 1 116 ? -25.391 2.059 5.207 1 98.19 116 MET B CA 1
ATOM 2333 C C . MET B 1 116 ? -25.266 2.195 3.693 1 98.19 116 MET B C 1
ATOM 2335 O O . MET B 1 116 ? -24.984 1.22 2.998 1 98.19 116 MET B O 1
ATOM 2339 N N . TYR B 1 117 ? -25.469 3.4 3.211 1 98 117 TYR B N 1
ATOM 2340 C CA . TYR B 1 117 ? -25.391 3.637 1.773 1 98 117 TYR B CA 1
ATOM 2341 C C . TYR B 1 117 ? -23.953 3.465 1.276 1 98 117 TYR B C 1
ATOM 2343 O O . TYR B 1 117 ? -23.734 2.893 0.208 1 98 117 TYR B O 1
ATOM 2351 N N . PHE B 1 118 ? -23.047 3.977 2.1 1 98.62 118 PHE B N 1
ATOM 2352 C CA . PHE B 1 118 ? -21.641 3.85 1.772 1 98.62 118 PHE B CA 1
ATOM 2353 C C . PHE B 1 118 ? -21.234 2.383 1.633 1 98.62 118 PHE B C 1
ATOM 2355 O O . PHE B 1 118 ? -20.547 2.008 0.679 1 98.62 118 PHE B O 1
ATOM 2362 N N . LEU B 1 119 ? -21.719 1.515 2.504 1 98.69 119 LEU B N 1
ATOM 2363 C CA . LEU B 1 119 ? -21.312 0.118 2.59 1 98.69 119 LEU B CA 1
ATOM 2364 C C . LEU B 1 119 ? -21.953 -0.71 1.487 1 98.69 119 LEU B C 1
ATOM 2366 O O . LEU B 1 119 ? -21.5 -1.814 1.183 1 98.69 119 LEU B O 1
ATOM 2370 N N . LYS B 1 120 ? -23.031 -0.228 0.91 1 98.25 120 LYS B N 1
ATOM 2371 C CA . LYS B 1 120 ? -23.703 -0.952 -0.166 1 98.25 120 LYS B CA 1
ATOM 2372 C C . LYS B 1 120 ? -22.75 -1.234 -1.32 1 98.25 120 LYS B C 1
ATOM 2374 O O . LYS B 1 120 ? -22.75 -2.332 -1.88 1 98.25 120 LYS B O 1
ATOM 2379 N N . TRP B 1 121 ? -21.969 -0.242 -1.703 1 97.94 121 TRP B N 1
ATOM 2380 C CA . TRP B 1 121 ? -20.984 -0.4 -2.771 1 97.94 121 TRP B CA 1
ATOM 2381 C C . TRP B 1 121 ? -20.047 -1.565 -2.48 1 97.94 121 TRP B C 1
ATOM 2383 O O . TRP B 1 121 ? -19.766 -2.385 -3.359 1 97.94 121 TRP B O 1
ATOM 2393 N N . PHE B 1 122 ? -19.562 -1.652 -1.229 1 98.56 122 PHE B N 1
ATOM 2394 C CA . PHE B 1 122 ? -18.625 -2.688 -0.84 1 98.56 122 PHE B CA 1
ATOM 2395 C C . PHE B 1 122 ? -19.266 -4.062 -0.877 1 98.56 122 PHE B C 1
ATOM 2397 O O . PHE B 1 122 ? -18.641 -5.047 -1.263 1 98.56 122 PHE B O 1
ATOM 2404 N N . ILE B 1 123 ? -20.484 -4.156 -0.406 1 98.12 123 ILE B N 1
ATOM 2405 C CA . ILE B 1 123 ? -21.203 -5.426 -0.393 1 98.12 123 ILE B CA 1
ATOM 2406 C C . ILE B 1 123 ? -21.359 -5.941 -1.821 1 98.12 123 ILE B C 1
ATOM 2408 O O . ILE B 1 123 ? -21.094 -7.117 -2.094 1 98.12 123 I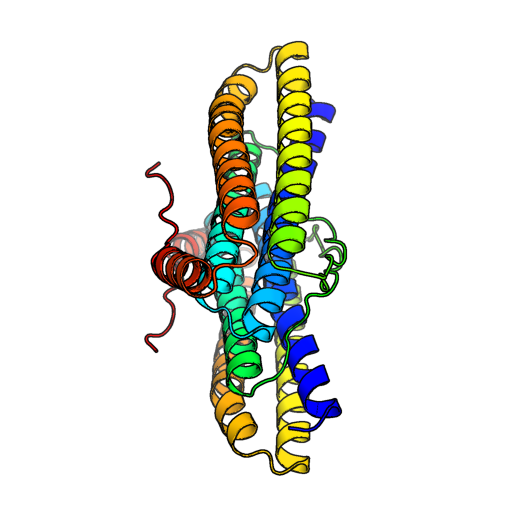LE B O 1
ATOM 2412 N N . ASP B 1 124 ? -21.719 -5.051 -2.752 1 97.56 124 ASP B N 1
ATOM 2413 C CA . ASP B 1 124 ? -21.812 -5.426 -4.16 1 97.56 124 ASP B CA 1
ATOM 2414 C C . ASP B 1 124 ? -20.453 -5.848 -4.707 1 97.56 124 ASP B C 1
ATOM 2416 O O . ASP B 1 124 ? -20.344 -6.855 -5.41 1 97.56 124 ASP B O 1
ATOM 2420 N N . GLU B 1 125 ? -19.484 -5.07 -4.387 1 96.94 125 GLU B N 1
ATOM 2421 C CA . GLU B 1 125 ? -18.109 -5.34 -4.82 1 96.94 125 GLU B CA 1
ATOM 2422 C C . GLU B 1 125 ? -17.641 -6.699 -4.32 1 96.94 125 GLU B C 1
ATOM 2424 O O . GLU B 1 125 ? -16.984 -7.449 -5.059 1 96.94 125 GLU B O 1
ATOM 2429 N N . GLN B 1 126 ? -17.969 -7.062 -3.023 1 97.94 126 GLN B N 1
ATOM 2430 C CA . GLN B 1 126 ? -17.516 -8.32 -2.438 1 97.94 126 GLN B CA 1
ATOM 2431 C C . GLN B 1 126 ? -18.156 -9.516 -3.129 1 97.94 126 GLN B C 1
ATOM 2433 O O . GLN B 1 126 ? -17.531 -10.57 -3.258 1 97.94 126 GLN B O 1
ATOM 2438 N N . VAL B 1 127 ? -19.422 -9.359 -3.629 1 97.5 127 VAL B N 1
ATOM 2439 C CA . VAL B 1 127 ? -20.062 -10.422 -4.398 1 97.5 127 VAL B CA 1
ATOM 2440 C C . VAL B 1 127 ? -19.25 -10.711 -5.656 1 97.5 127 VAL B C 1
ATOM 2442 O O . VAL B 1 127 ? -18.969 -11.867 -5.965 1 97.5 127 VAL B O 1
ATOM 2445 N N . GLU B 1 128 ? -18.844 -9.703 -6.336 1 97 128 GLU B N 1
ATOM 2446 C CA . GLU B 1 128 ? -18.047 -9.836 -7.559 1 97 128 GLU B CA 1
ATOM 2447 C C . GLU B 1 128 ? -16.672 -10.422 -7.27 1 97 128 GLU B C 1
ATOM 2449 O O . GLU B 1 128 ? -16.188 -11.273 -8.016 1 97 128 GLU B O 1
ATOM 2454 N N . GLU B 1 129 ? -16.062 -10.016 -6.152 1 97.38 129 GLU B N 1
ATOM 2455 C CA . GLU B 1 129 ? -14.727 -10.492 -5.812 1 97.38 129 GLU B CA 1
ATOM 2456 C C . GLU B 1 129 ? -14.734 -11.977 -5.48 1 97.38 129 GLU B C 1
ATOM 2458 O O . GLU B 1 129 ? -13.875 -12.734 -5.941 1 97.38 129 GLU B O 1
ATOM 2463 N N . GLU B 1 130 ? -15.711 -12.414 -4.641 1 98.06 130 GLU B N 1
ATOM 2464 C CA . GLU B 1 130 ? -15.797 -13.828 -4.297 1 98.06 130 GLU B CA 1
ATOM 2465 C C . GLU B 1 130 ? -16.062 -14.688 -5.531 1 98.06 130 GLU B C 1
ATOM 2467 O O . GLU B 1 130 ? -15.477 -15.758 -5.691 1 98.06 130 GLU B O 1
ATOM 2472 N N . ALA B 1 131 ? -16.953 -14.203 -6.449 1 98.5 131 ALA B N 1
ATOM 2473 C CA . ALA B 1 131 ? -17.234 -14.922 -7.688 1 98.5 131 ALA B CA 1
ATOM 2474 C C . ALA B 1 131 ? -15.969 -15.055 -8.539 1 98.5 131 ALA B C 1
ATOM 2476 O O . ALA B 1 131 ? -15.711 -16.109 -9.125 1 98.5 131 ALA B O 1
ATOM 2477 N N . LEU B 1 132 ? -15.234 -13.984 -8.617 1 98.25 132 LEU B N 1
ATOM 2478 C CA . LEU B 1 132 ? -13.992 -13.969 -9.391 1 98.25 132 LEU B CA 1
ATOM 2479 C C . LEU B 1 132 ? -13.047 -15.07 -8.914 1 98.25 132 LEU B C 1
ATOM 2481 O O . LEU B 1 132 ? -12.586 -15.883 -9.711 1 98.25 132 LEU B O 1
ATOM 2485 N N . PHE B 1 133 ? -12.758 -15.125 -7.578 1 98.69 133 PHE B N 1
ATOM 2486 C CA . PHE B 1 133 ? -11.836 -16.109 -7.027 1 98.69 133 PHE B CA 1
ATOM 2487 C C . PHE B 1 133 ? -12.398 -17.531 -7.191 1 98.69 133 PHE B C 1
ATOM 2489 O O . PHE B 1 133 ? -11.664 -18.453 -7.562 1 98.69 133 PHE B O 1
ATOM 2496 N N . ASP B 1 134 ? -13.688 -17.688 -6.902 1 98.5 134 ASP B N 1
ATOM 2497 C CA . ASP B 1 134 ? -14.312 -19 -7.031 1 98.5 134 ASP B CA 1
ATOM 2498 C C . ASP B 1 134 ? -14.211 -19.516 -8.461 1 98.5 134 ASP B C 1
ATOM 2500 O O . ASP B 1 134 ? -13.898 -20.688 -8.688 1 98.5 134 ASP B O 1
ATOM 2504 N N . ASN B 1 135 ? -14.531 -18.656 -9.445 1 98.5 135 ASN B N 1
ATOM 2505 C CA . ASN B 1 135 ? -14.445 -19.031 -10.852 1 98.5 135 ASN B CA 1
ATOM 2506 C C . ASN B 1 135 ? -13.031 -19.484 -11.227 1 98.5 135 ASN B C 1
ATOM 2508 O O . ASN B 1 135 ? -12.859 -20.453 -11.953 1 98.5 135 ASN B O 1
ATOM 2512 N N . ILE B 1 136 ? -12.016 -18.828 -10.766 1 98.31 136 ILE B N 1
ATOM 2513 C CA . ILE B 1 136 ? -10.633 -19.156 -11.078 1 98.31 136 ILE B CA 1
ATOM 2514 C C . ILE B 1 136 ? -10.266 -20.484 -10.438 1 98.31 136 ILE B C 1
ATOM 2516 O O . ILE B 1 136 ? -9.594 -21.312 -11.055 1 98.31 136 ILE B O 1
ATOM 2520 N N . ILE B 1 137 ? -10.727 -20.688 -9.156 1 98.38 137 ILE B N 1
ATOM 2521 C CA . ILE B 1 137 ? -10.469 -21.953 -8.461 1 98.38 137 ILE B CA 1
ATOM 2522 C C . ILE B 1 137 ? -11.062 -23.109 -9.25 1 98.38 137 ILE B C 1
ATOM 2524 O O . ILE B 1 137 ? -10.406 -24.141 -9.445 1 98.38 137 ILE B O 1
ATOM 2528 N N . GLN B 1 138 ? -12.273 -22.922 -9.742 1 98.06 138 GLN B N 1
ATOM 2529 C CA . GLN B 1 138 ? -12.914 -23.969 -10.523 1 98.06 138 GLN B CA 1
ATOM 2530 C C . GLN B 1 138 ? -12.156 -24.234 -11.82 1 98.06 138 GLN B C 1
ATOM 2532 O O . GLN B 1 138 ? -11.984 -25.391 -12.227 1 98.06 138 GLN B O 1
ATOM 2537 N N . LYS B 1 139 ? -11.734 -23.203 -12.492 1 97.06 139 LYS B N 1
ATOM 2538 C CA . LYS B 1 139 ? -10.93 -23.344 -13.695 1 97.06 139 LYS B CA 1
ATOM 2539 C C . LYS B 1 139 ? -9.641 -24.109 -13.406 1 97.06 139 LYS B C 1
ATOM 2541 O O . LYS B 1 139 ? -9.281 -25.031 -14.148 1 97.06 139 LYS B O 1
ATOM 2546 N N . LEU B 1 140 ? -8.938 -23.766 -12.305 1 97.62 140 LEU B N 1
ATOM 2547 C CA . LEU B 1 140 ? -7.676 -24.391 -11.938 1 97.62 140 LEU B CA 1
ATOM 2548 C C . LEU B 1 140 ? -7.883 -25.875 -11.625 1 97.62 140 LEU B C 1
ATOM 2550 O O . LEU B 1 140 ? -7.059 -26.719 -11.992 1 97.62 140 LEU B O 1
ATOM 2554 N N . ARG B 1 141 ? -8.961 -26.203 -10.977 1 96.69 141 ARG B N 1
ATOM 2555 C CA . ARG B 1 141 ? -9.273 -27.594 -10.656 1 96.69 141 ARG B CA 1
ATOM 2556 C C . ARG B 1 141 ? -9.508 -28.406 -11.922 1 96.69 141 ARG B C 1
ATOM 2558 O O . ARG B 1 141 ? -9.141 -29.578 -11.984 1 96.69 141 ARG B O 1
ATOM 2565 N N . ARG B 1 142 ? -10.023 -27.734 -12.883 1 94.75 142 ARG B N 1
ATOM 2566 C CA . ARG B 1 142 ? -10.367 -28.422 -14.133 1 94.75 142 ARG B CA 1
ATOM 2567 C C . ARG B 1 142 ? -9.117 -28.641 -14.984 1 94.75 142 ARG B C 1
ATOM 2569 O O . ARG B 1 142 ? -9 -29.672 -15.648 1 94.75 142 ARG B O 1
ATOM 2576 N N . ILE B 1 143 ? -8.172 -27.734 -14.898 1 91 143 ILE B N 1
ATOM 2577 C CA . ILE B 1 143 ? -7.059 -27.797 -15.844 1 91 143 ILE B CA 1
ATOM 2578 C C . ILE B 1 143 ? -5.832 -28.391 -15.156 1 91 143 ILE B C 1
ATOM 2580 O O . ILE B 1 143 ? -4.711 -28.25 -15.648 1 91 143 ILE B O 1
ATOM 2584 N N . GLU B 1 144 ? -5.855 -28.969 -14.016 1 78.81 144 GLU B N 1
ATOM 2585 C CA . GLU B 1 144 ? -4.773 -29.438 -13.156 1 78.81 144 GLU B CA 1
ATOM 2586 C C . GLU B 1 144 ? -3.73 -30.219 -13.953 1 78.81 144 GLU B C 1
ATOM 2588 O O . GLU B 1 144 ? -2.527 -30.047 -13.734 1 78.81 144 GLU B O 1
ATOM 2593 N N . LYS B 1 145 ? -4.062 -30.938 -15.016 1 83.19 145 LYS B N 1
ATOM 2594 C CA . LYS B 1 145 ? -3.092 -31.734 -15.766 1 83.19 145 LYS B CA 1
ATOM 2595 C C . LYS B 1 145 ? -2.932 -31.219 -17.188 1 83.19 145 LYS B C 1
ATOM 2597 O O . LYS B 1 145 ? -2.309 -31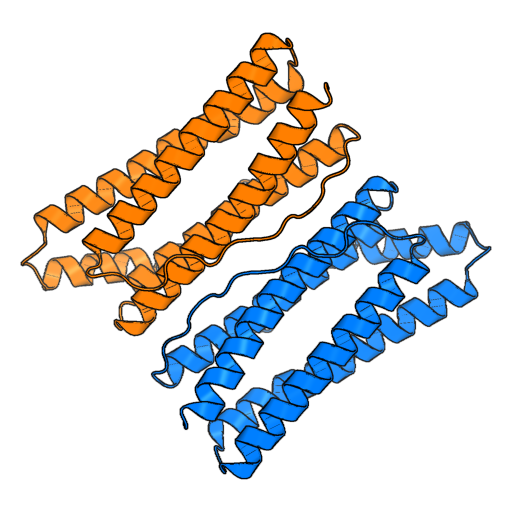.875 -18.031 1 83.19 145 LYS B O 1
ATOM 2602 N N . ASP B 1 146 ? -3.402 -30.047 -17.422 1 90.88 146 ASP B N 1
ATOM 2603 C CA . ASP B 1 146 ? -3.34 -29.469 -18.75 1 90.88 146 ASP B CA 1
ATOM 2604 C C . ASP B 1 146 ? -2.422 -28.25 -18.781 1 90.88 146 ASP B C 1
ATOM 2606 O O . ASP B 1 146 ? -2.861 -27.125 -18.516 1 90.88 146 ASP B O 1
ATOM 2610 N N . SER B 1 147 ? -1.215 -28.453 -19.188 1 90.62 147 SER B N 1
ATOM 2611 C CA . SER B 1 147 ? -0.194 -27.406 -19.156 1 90.62 147 SER B CA 1
ATOM 2612 C C . SER B 1 147 ? -0.533 -26.281 -20.109 1 90.62 147 SER B C 1
ATOM 2614 O O . SER B 1 147 ? -0.303 -25.109 -19.812 1 90.62 147 SER B O 1
ATOM 2616 N N . ASN B 1 148 ? -1.071 -26.672 -21.203 1 94.38 148 ASN B N 1
ATOM 2617 C CA . ASN B 1 148 ? -1.42 -25.641 -22.172 1 94.38 148 ASN B CA 1
ATOM 2618 C C . ASN B 1 148 ? -2.488 -24.703 -21.625 1 94.38 148 ASN B C 1
ATOM 2620 O O . ASN B 1 148 ? -2.355 -23.484 -21.734 1 94.38 148 ASN B O 1
ATOM 2624 N N . ALA B 1 149 ? -3.51 -25.266 -21.094 1 94.75 149 ALA B N 1
ATOM 2625 C CA . ALA B 1 149 ? -4.59 -24.469 -20.516 1 94.75 149 ALA B CA 1
ATOM 2626 C C . ALA B 1 149 ? -4.078 -23.609 -19.375 1 94.75 149 ALA B C 1
ATOM 2628 O O . ALA B 1 149 ? -4.516 -22.469 -19.203 1 94.75 149 ALA B O 1
ATOM 2629 N N . PHE B 1 150 ? -3.18 -24.109 -18.656 1 96.38 150 PHE B N 1
ATOM 2630 C CA . PHE B 1 150 ? -2.588 -23.406 -17.516 1 96.38 150 PHE B CA 1
ATOM 2631 C C . PHE B 1 150 ? -1.82 -22.172 -18 1 96.38 150 PHE B C 1
ATOM 2633 O O . PHE B 1 150 ? -2.002 -21.078 -17.453 1 96.38 150 PHE B O 1
ATOM 2640 N N . TYR B 1 151 ? -1.113 -22.297 -19.031 1 95.88 151 TYR B N 1
ATOM 2641 C CA . TYR B 1 151 ? -0.317 -21.188 -19.547 1 95.88 151 TYR B CA 1
ATOM 2642 C C . TYR B 1 151 ? -1.195 -20.172 -20.25 1 95.88 151 TYR B C 1
ATOM 2644 O O . TYR B 1 151 ? -0.905 -18.969 -20.234 1 95.88 151 TYR B O 1
ATOM 2652 N N . MET B 1 152 ? -2.275 -20.719 -20.797 1 96.88 152 MET B N 1
ATOM 2653 C CA . MET B 1 152 ? -3.238 -19.797 -21.391 1 96.88 152 MET B CA 1
ATOM 2654 C C . MET B 1 152 ? -3.871 -18.906 -20.328 1 96.88 152 MET B C 1
ATOM 2656 O O . MET B 1 152 ? -4.062 -17.719 -20.547 1 96.88 152 MET B O 1
ATOM 2660 N N . LEU B 1 153 ? -4.141 -19.531 -19.266 1 97.31 153 LEU B N 1
ATOM 2661 C CA . LEU B 1 153 ? -4.688 -18.781 -18.141 1 97.31 153 LEU B CA 1
ATOM 2662 C C . LEU B 1 153 ? -3.682 -17.75 -17.625 1 97.31 153 LEU B C 1
ATOM 2664 O O . LEU B 1 153 ? -4.043 -16.609 -17.359 1 97.31 153 LEU B O 1
ATOM 2668 N N . ASP B 1 154 ? -2.445 -18.109 -17.516 1 97.88 154 ASP B N 1
ATOM 2669 C CA . ASP B 1 154 ? -1.379 -17.203 -17.125 1 97.88 154 ASP B CA 1
ATOM 2670 C C . ASP B 1 154 ? -1.296 -16.016 -18.094 1 97.88 154 ASP B C 1
ATOM 2672 O O . ASP B 1 154 ? -1.18 -14.867 -17.656 1 97.88 154 ASP B O 1
ATOM 2676 N N . ALA B 1 155 ? -1.42 -16.297 -19.375 1 97.94 155 ALA B N 1
ATOM 2677 C CA . ALA B 1 155 ? -1.367 -15.242 -20.391 1 97.94 155 ALA B CA 1
ATOM 2678 C C . ALA B 1 155 ? -2.551 -14.289 -20.266 1 97.94 155 ALA B C 1
ATOM 2680 O O . ALA B 1 155 ? -2.396 -13.07 -20.391 1 97.94 155 ALA B O 1
ATOM 2681 N N . GLU B 1 156 ? -3.682 -14.859 -20.031 1 97.88 156 GLU B N 1
ATOM 2682 C CA . GLU B 1 156 ? -4.887 -14.055 -19.828 1 97.88 156 GLU B CA 1
ATOM 2683 C C . GLU B 1 156 ? -4.727 -13.109 -18.641 1 97.88 156 GLU B C 1
ATOM 2685 O O . GLU B 1 156 ? -5.055 -11.93 -18.734 1 97.88 156 GLU B O 1
ATOM 2690 N N . PHE B 1 157 ? -4.16 -13.609 -17.547 1 98.38 157 PHE B N 1
ATOM 2691 C CA . PHE B 1 157 ? -3.98 -12.828 -16.344 1 98.38 157 PHE B CA 1
ATOM 2692 C C . PHE B 1 157 ? -2.959 -11.719 -16.562 1 98.38 157 PHE B C 1
ATOM 2694 O O . PHE B 1 157 ? -3.014 -10.672 -15.906 1 98.38 157 PHE B O 1
ATOM 2701 N N . GLY B 1 158 ? -2.045 -11.914 -17.5 1 98.06 158 GLY B N 1
ATOM 2702 C CA . GLY B 1 158 ? -1.037 -10.914 -17.812 1 98.06 158 GLY B CA 1
ATOM 2703 C C . GLY B 1 158 ? -1.623 -9.641 -18.391 1 98.06 158 GLY B C 1
ATOM 2704 O O . GLY B 1 158 ? -0.987 -8.586 -18.344 1 98.06 158 GLY B O 1
ATOM 2705 N N . LYS B 1 159 ? -2.883 -9.703 -18.844 1 97 159 LYS B N 1
ATOM 2706 C CA . LYS B 1 159 ? -3.525 -8.562 -19.5 1 97 159 LYS B CA 1
ATOM 2707 C C . LYS B 1 159 ? -4.414 -7.793 -18.531 1 97 159 LYS B C 1
ATOM 2709 O O . LYS B 1 159 ? -4.969 -6.754 -18.891 1 97 159 LYS B O 1
ATOM 2714 N N . ARG B 1 160 ? -4.516 -8.25 -17.344 1 95.06 160 ARG B N 1
ATOM 2715 C CA . ARG B 1 160 ? -5.387 -7.633 -16.344 1 95.06 160 ARG B CA 1
ATOM 2716 C C . ARG B 1 160 ? -4.812 -6.305 -15.867 1 95.06 160 ARG B C 1
ATOM 2718 O O . ARG B 1 160 ? -3.6 -6.172 -15.695 1 95.06 160 ARG B O 1
ATOM 2725 N N . SER B 1 161 ? -5.637 -5.305 -15.672 1 94.19 161 SER B N 1
ATOM 2726 C CA . SER B 1 161 ? -5.293 -4.012 -15.094 1 94.19 161 SER B CA 1
ATOM 2727 C C . SER B 1 161 ? -6.402 -3.504 -14.172 1 94.19 161 SER B C 1
ATOM 2729 O O . SER B 1 161 ? -7.539 -3.979 -14.25 1 94.19 161 SER B O 1
ATOM 2731 N N . PHE B 1 162 ? -5.957 -2.643 -13.242 1 92.19 162 PHE B N 1
ATOM 2732 C CA . PHE B 1 162 ? -6.941 -2.016 -12.359 1 92.19 162 PHE B CA 1
ATOM 2733 C C . PHE B 1 162 ? -7.258 -0.6 -12.828 1 92.19 162 PHE B C 1
ATOM 2735 O O . PHE B 1 162 ? -6.348 0.194 -13.086 1 92.19 162 PHE B O 1
ATOM 2742 N N . THR B 1 163 ? -8.484 -0.307 -13.023 1 87.12 163 THR B N 1
ATOM 2743 C CA . THR B 1 163 ? -9 1.036 -13.266 1 87.12 163 THR B CA 1
ATOM 2744 C C . THR B 1 163 ? -9.977 1.447 -12.164 1 87.12 163 THR B C 1
ATOM 2746 O O . THR B 1 163 ? -11.023 0.82 -11.992 1 87.12 163 THR B O 1
ATOM 2749 N N . ALA B 1 164 ? -9.578 2.488 -11.414 1 86 164 ALA B N 1
ATOM 2750 C CA . ALA B 1 164 ? -10.438 2.963 -10.328 1 86 164 ALA B CA 1
ATOM 2751 C C . ALA B 1 164 ? -11.766 3.486 -10.875 1 86 164 ALA B C 1
ATOM 2753 O O . ALA B 1 164 ? -11.789 4.191 -11.883 1 86 164 ALA B O 1
ATOM 2754 N N . PRO B 1 165 ? -12.789 3.047 -10.188 1 76.94 165 PRO B N 1
ATOM 2755 C CA . PRO B 1 165 ? -14.078 3.572 -10.641 1 76.94 165 PRO B CA 1
ATOM 2756 C C . PRO B 1 165 ? -14.172 5.09 -10.516 1 76.94 165 PRO B C 1
ATOM 2758 O O . PRO B 1 165 ? -13.594 5.68 -9.602 1 76.94 165 PRO B O 1
ATOM 2761 N N . ALA B 1 166 ? -14.664 5.695 -11.688 1 59.31 166 ALA B N 1
ATOM 2762 C CA . ALA B 1 166 ? -14.875 7.141 -11.703 1 59.31 166 ALA B CA 1
ATOM 2763 C C . ALA B 1 166 ? -15.758 7.582 -10.531 1 59.31 166 ALA B C 1
ATOM 2765 O O . ALA B 1 166 ? -16.688 6.871 -10.148 1 59.31 166 ALA B O 1
ATOM 2766 N N . GLU B 1 167 ? -15.305 8.703 -9.688 1 50.41 167 GLU B N 1
ATOM 2767 C CA . GLU B 1 167 ? -16.109 9.273 -8.609 1 50.41 167 GLU B CA 1
ATOM 2768 C C . GLU B 1 167 ? -17.453 9.766 -9.117 1 50.41 167 GLU B C 1
ATOM 2770 O O . GLU B 1 167 ? -17.578 10.133 -10.289 1 50.41 167 GLU B O 1
#

InterPro domains:
  IPR001519 Ferritin [PTHR11431] (2-156)
  IPR008331 Ferritin/DPS domain [PF00210] (7-143)
  IPR009040 Ferritin-like diiron domain [PS50905] (1-144)
  IPR009078 Ferritin-like superfamily [SSF47240] (1-159)
  IPR012347 Ferritin-like [G3DSA:1.20.1260.10] (1-167)
  IPR041719 Ferritin, prokaryotic-type [cd01055] (2-157)

Organism: NCBI:txid248903

Nearest PDB structures (foldseek):
  6txm-assembly1_D  TM=9.923E-01  e=3.724E-13  Thermotoga maritima MSB8
  6txm-assembly1_C  TM=9.902E-01  e=4.109E-13  Thermotoga maritima MSB8
  6txl-assembly1_F  TM=9.912E-01  e=4.533E-13  Thermotoga maritima MSB8
  6txm-assembly1_E  TM=9.896E-01  e=5.252E-13  Thermotoga maritima MSB8
  7dyb-assembly2_A  TM=9.875E-01  e=1.210E-12  Thermotoga maritima MSB8

pLDDT: mean 96.93, std 5.58, range [50.22, 98.88]